Protein AF-I0H9P4-F1 (afdb_monomer_lite)

Structure (mmCIF, N/CA/C/O backbone):
data_AF-I0H9P4-F1
#
_entry.id   AF-I0H9P4-F1
#
loop_
_atom_site.group_PDB
_atom_site.id
_atom_site.type_symbol
_atom_site.label_atom_id
_atom_site.label_alt_id
_atom_site.label_comp_id
_atom_site.label_asym_id
_atom_site.label_entity_id
_atom_site.label_seq_id
_atom_site.pdbx_PDB_ins_code
_atom_site.Cartn_x
_atom_site.Cartn_y
_atom_site.Cartn_z
_atom_site.occupancy
_atom_site.B_iso_or_equiv
_atom_site.auth_seq_id
_atom_site.auth_comp_id
_atom_site.auth_asym_id
_atom_site.auth_atom_id
_atom_site.pdbx_PDB_model_num
ATOM 1 N N . MET A 1 1 ? -19.371 20.300 53.368 1.00 38.25 1 MET A N 1
ATOM 2 C CA . MET A 1 1 ? -19.336 19.782 51.985 1.00 38.25 1 MET A CA 1
ATOM 3 C C . MET A 1 1 ? -17.986 19.114 51.795 1.00 38.25 1 MET A C 1
ATOM 5 O O . MET A 1 1 ? -17.018 19.775 51.457 1.00 38.25 1 MET A O 1
ATOM 9 N N . THR A 1 2 ? -17.892 17.842 52.164 1.00 39.75 2 THR A N 1
ATOM 10 C CA . THR A 1 2 ? -16.720 16.999 51.911 1.00 39.75 2 THR A CA 1
ATOM 11 C C . THR A 1 2 ? -16.893 16.398 50.524 1.00 39.75 2 THR A C 1
ATOM 13 O O . THR A 1 2 ? -17.897 15.739 50.265 1.00 39.75 2 THR A O 1
ATOM 16 N N . THR A 1 3 ? -15.965 16.688 49.620 1.00 41.66 3 THR A N 1
ATOM 17 C CA . THR A 1 3 ? -15.844 16.029 48.317 1.00 41.66 3 THR A CA 1
ATOM 18 C C . THR A 1 3 ? -15.748 14.520 48.565 1.00 41.66 3 THR A C 1
ATOM 20 O O . THR A 1 3 ? -14.856 14.122 49.316 1.00 41.66 3 THR A O 1
ATOM 23 N N . PRO A 1 4 ? -16.649 13.682 48.021 1.00 51.69 4 PRO A N 1
ATOM 24 C CA . PRO A 1 4 ? -16.514 12.238 48.145 1.00 51.69 4 PRO A CA 1
ATOM 25 C C . PRO A 1 4 ? -15.190 11.837 47.493 1.00 51.69 4 PRO A C 1
ATOM 27 O O . PRO A 1 4 ? -14.962 12.126 46.318 1.00 51.69 4 PRO A O 1
ATOM 30 N N . THR A 1 5 ? -14.293 11.243 48.273 1.00 52.41 5 THR A N 1
ATOM 31 C CA . THR A 1 5 ? -13.164 10.471 47.754 1.00 52.41 5 THR A CA 1
ATOM 32 C C . THR A 1 5 ? -13.743 9.414 46.819 1.00 52.41 5 THR A C 1
ATOM 34 O O . THR A 1 5 ? -14.699 8.743 47.201 1.00 52.41 5 THR A O 1
ATOM 37 N N . GLY A 1 6 ? -13.241 9.339 45.586 1.00 57.38 6 GLY A N 1
ATOM 38 C CA . GLY A 1 6 ? -13.760 8.503 44.497 1.00 57.38 6 GLY A CA 1
ATOM 39 C C . GLY A 1 6 ? -13.594 6.994 44.701 1.00 57.38 6 GLY A C 1
ATOM 40 O O . GLY A 1 6 ? -13.254 6.302 43.760 1.00 57.38 6 GLY A O 1
ATOM 41 N N . ASP A 1 7 ? -13.846 6.493 45.909 1.00 77.62 7 ASP A N 1
ATOM 42 C CA . ASP A 1 7 ? -13.670 5.097 46.316 1.00 77.62 7 ASP A CA 1
ATOM 43 C C . ASP A 1 7 ? -15.029 4.439 46.618 1.00 77.62 7 ASP A C 1
ATOM 45 O O . ASP A 1 7 ? -15.176 3.689 47.587 1.00 77.62 7 ASP A O 1
ATOM 49 N N . GLY A 1 8 ? -16.059 4.760 45.831 1.00 91.56 8 GLY A N 1
ATOM 50 C CA . GLY A 1 8 ? -17.366 4.110 45.945 1.00 91.56 8 GLY A CA 1
ATOM 51 C C . GLY A 1 8 ? -17.287 2.625 45.552 1.00 91.56 8 GLY A C 1
ATOM 52 O O . GLY A 1 8 ? -16.451 2.262 44.718 1.00 91.56 8 GLY A O 1
ATOM 53 N N . PRO A 1 9 ? -18.144 1.746 46.106 1.00 95.12 9 PRO A N 1
ATOM 54 C CA . PRO A 1 9 ? -18.206 0.337 45.715 1.00 95.12 9 PRO A CA 1
ATOM 55 C C . PRO A 1 9 ? -18.263 0.092 44.200 1.00 95.12 9 PRO A C 1
ATOM 57 O O . PRO A 1 9 ? -17.683 -0.882 43.720 1.00 95.12 9 PRO A O 1
ATOM 60 N N . VAL A 1 10 ? -18.943 0.961 43.440 1.00 95.88 10 VAL A N 1
ATOM 61 C CA . VAL A 1 10 ? -19.025 0.832 41.973 1.00 95.88 10 VAL A CA 1
ATOM 62 C C . VAL A 1 10 ? -17.675 1.073 41.301 1.00 95.88 10 VAL A C 1
ATOM 64 O O . VAL A 1 10 ? -17.321 0.315 40.404 1.00 95.88 10 VAL A O 1
ATOM 67 N N . GLU A 1 11 ? -16.900 2.061 41.750 1.00 95.06 11 GLU A N 1
ATOM 68 C CA . GLU A 1 11 ? -15.587 2.358 41.163 1.00 95.06 11 GLU A CA 1
ATOM 69 C C . GLU A 1 11 ? -14.619 1.190 41.394 1.00 95.06 11 GLU A C 1
ATOM 71 O O . GLU A 1 11 ? -13.999 0.700 40.456 1.00 95.06 11 GLU A O 1
ATOM 76 N N . GLN A 1 12 ? -14.599 0.635 42.614 1.00 95.44 12 GLN A N 1
ATOM 77 C CA . GLN A 1 12 ? -13.793 -0.553 42.937 1.00 95.44 12 GLN A CA 1
ATOM 78 C C . GLN A 1 12 ? -14.189 -1.771 42.087 1.00 95.44 12 GLN A C 1
ATOM 80 O O . GLN A 1 12 ? -13.332 -2.550 41.663 1.00 95.44 12 GLN A O 1
ATOM 85 N N . TYR A 1 13 ? -15.487 -1.938 41.816 1.00 96.25 13 TYR A N 1
ATOM 86 C CA . TYR A 1 13 ? -15.985 -2.993 40.933 1.00 96.25 13 TYR A CA 1
ATOM 87 C C . TYR A 1 13 ? -15.518 -2.789 39.484 1.00 96.25 13 TYR A C 1
ATOM 89 O O . TYR A 1 13 ? -15.114 -3.751 38.822 1.00 96.25 13 TYR A O 1
ATOM 97 N N . LEU A 1 14 ? -15.568 -1.550 38.983 1.00 96.56 14 LEU A N 1
ATOM 98 C CA . LEU A 1 14 ? -15.118 -1.197 37.636 1.00 96.56 14 LEU A CA 1
ATOM 99 C C . LEU A 1 14 ? -13.603 -1.345 37.484 1.00 96.56 14 LEU A C 1
ATOM 101 O O . LEU A 1 14 ? -13.167 -1.857 36.453 1.00 96.56 14 LEU A O 1
ATOM 105 N N . ASP A 1 15 ? -12.822 -1.000 38.505 1.00 96.00 15 ASP A N 1
ATOM 106 C CA . ASP A 1 15 ? -11.374 -1.216 38.537 1.00 96.00 15 ASP A CA 1
ATOM 107 C C . ASP A 1 15 ? -11.028 -2.712 38.500 1.00 96.00 15 ASP A C 1
ATOM 109 O O . ASP A 1 15 ? -10.245 -3.151 37.652 1.00 96.00 15 ASP A O 1
ATOM 113 N N . GLU A 1 16 ? -11.679 -3.541 39.328 1.00 96.00 16 GLU A N 1
ATOM 114 C CA . GLU A 1 16 ? -11.482 -5.000 39.285 1.00 96.00 16 GLU A CA 1
ATOM 115 C C . GLU A 1 16 ? -11.879 -5.574 37.911 1.00 96.00 16 GLU A C 1
ATOM 117 O O . GLU A 1 16 ? -11.211 -6.462 37.362 1.00 96.00 16 GLU A O 1
ATOM 122 N N . MET A 1 17 ? -12.967 -5.069 37.324 1.00 95.62 17 MET A N 1
ATOM 123 C CA . MET A 1 17 ? -13.417 -5.469 35.994 1.00 95.62 17 MET A CA 1
ATOM 124 C C . MET A 1 17 ? -12.444 -5.015 34.899 1.00 95.62 17 MET A C 1
ATOM 126 O O . MET A 1 17 ? -12.168 -5.797 33.985 1.00 95.62 17 MET A O 1
ATOM 130 N N . PHE A 1 18 ? -11.886 -3.807 34.994 1.00 94.94 18 PHE A N 1
ATOM 131 C CA . PHE A 1 18 ? -10.867 -3.290 34.083 1.00 94.94 18 PHE A CA 1
ATOM 132 C C . PHE A 1 18 ? -9.616 -4.169 34.108 1.00 94.94 18 PHE A C 1
ATOM 134 O O . PHE A 1 18 ? -9.172 -4.626 33.048 1.00 94.94 18 PHE A O 1
ATOM 141 N N . ASP A 1 19 ? -9.111 -4.488 35.299 1.00 94.25 19 ASP A N 1
ATOM 142 C CA . ASP A 1 19 ? -7.939 -5.344 35.479 1.00 94.25 19 ASP A CA 1
ATOM 143 C C . ASP A 1 19 ? -8.162 -6.747 34.904 1.00 94.25 19 ASP A C 1
ATOM 145 O O . ASP A 1 19 ? -7.292 -7.298 34.222 1.00 94.25 19 ASP A O 1
ATOM 149 N N . ARG A 1 20 ? -9.354 -7.329 35.096 1.00 92.31 20 ARG A N 1
ATOM 150 C CA . ARG A 1 20 ? -9.682 -8.646 34.519 1.00 92.31 20 ARG A CA 1
ATOM 151 C C . ARG A 1 20 ? -9.938 -8.619 33.016 1.00 92.31 20 ARG A C 1
ATOM 153 O O . ARG A 1 20 ? -9.705 -9.625 32.344 1.00 92.31 20 ARG A O 1
ATOM 160 N N . LEU A 1 21 ? -10.415 -7.501 32.478 1.00 91.56 21 LEU A N 1
ATOM 161 C CA . LEU A 1 21 ? -10.587 -7.305 31.038 1.00 91.56 21 LEU A CA 1
ATOM 162 C C . LEU A 1 21 ? -9.294 -6.855 30.348 1.00 91.56 21 LEU A C 1
ATOM 164 O O . LEU A 1 21 ? -9.259 -6.796 29.108 1.00 91.56 21 LEU A O 1
ATOM 168 N N . ALA A 1 22 ? -8.227 -6.574 31.100 1.00 87.44 22 ALA A N 1
ATOM 169 C CA . ALA A 1 22 ? -6.937 -6.198 30.550 1.00 87.44 22 ALA A CA 1
ATOM 170 C C . ALA A 1 22 ? -6.456 -7.249 29.532 1.00 87.44 22 ALA A C 1
ATOM 172 O O . ALA A 1 22 ? -6.408 -8.451 29.781 1.00 87.44 22 ALA A O 1
ATOM 173 N N . GLY A 1 23 ? -6.124 -6.788 28.324 1.00 79.62 23 GLY A N 1
ATOM 174 C CA . GLY A 1 23 ? -5.678 -7.655 27.227 1.00 79.62 23 GLY A CA 1
ATOM 175 C C . GLY A 1 23 ? -6.780 -8.196 26.306 1.00 79.62 23 GLY A C 1
ATOM 176 O O . GLY A 1 23 ? -6.451 -8.730 25.248 1.00 79.62 23 GLY A O 1
ATOM 177 N N . THR A 1 24 ? -8.066 -7.983 26.605 1.00 82.12 24 THR A N 1
ATOM 178 C CA . THR A 1 24 ? -9.178 -8.374 25.703 1.00 82.12 24 THR A CA 1
ATOM 179 C C . THR A 1 24 ? -9.432 -7.365 24.562 1.00 82.12 24 THR A C 1
ATOM 181 O O . THR A 1 24 ? -10.196 -7.618 23.624 1.00 82.12 24 THR A O 1
ATOM 184 N N . GLY A 1 25 ? -8.743 -6.218 24.577 1.00 84.50 25 GLY A N 1
ATOM 185 C CA . GLY A 1 25 ? -8.724 -5.250 23.477 1.00 84.50 25 GLY A CA 1
ATOM 186 C C . GLY A 1 25 ? -10.018 -4.425 23.346 1.00 84.50 25 GLY A C 1
ATOM 187 O O .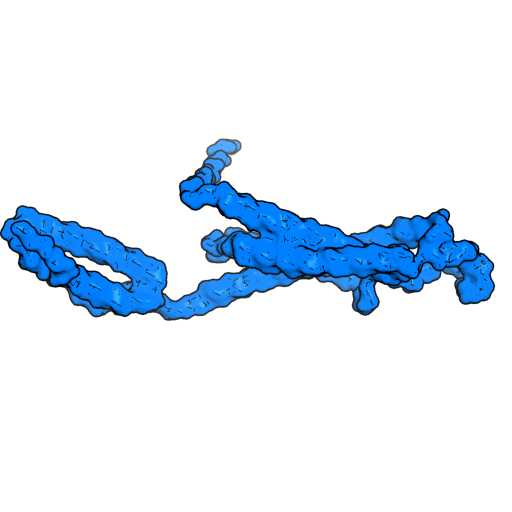 GLY A 1 25 ? -10.588 -4.010 24.354 1.00 84.50 25 GLY A O 1
ATOM 188 N N . PRO A 1 26 ? -10.491 -4.121 22.116 1.00 81.50 26 PRO A N 1
ATOM 189 C CA . PRO A 1 26 ? -11.710 -3.331 21.909 1.00 81.50 26 PRO A CA 1
ATOM 190 C C . PRO A 1 26 ? -12.979 -3.961 22.495 1.00 81.50 26 PRO A C 1
ATOM 192 O O . PRO A 1 26 ? -13.918 -3.233 22.796 1.00 81.50 26 PRO A O 1
ATOM 195 N N . ALA A 1 27 ? -13.019 -5.292 22.631 1.00 84.94 27 ALA A N 1
ATOM 196 C CA . ALA A 1 27 ? -14.149 -5.994 23.231 1.00 84.94 27 ALA A CA 1
ATOM 197 C C . ALA A 1 27 ? -14.270 -5.670 24.727 1.00 84.94 27 ALA A C 1
ATOM 199 O O . ALA A 1 27 ? -15.334 -5.230 25.146 1.00 84.94 27 ALA A O 1
ATOM 200 N N . GLY A 1 28 ? -13.173 -5.765 25.488 1.00 90.62 28 GLY A N 1
ATOM 201 C CA . GLY A 1 28 ? -13.158 -5.381 26.902 1.00 90.62 28 GLY A CA 1
ATOM 202 C C . GLY A 1 28 ? -13.501 -3.920 27.131 1.00 90.62 28 GLY A C 1
ATOM 203 O O . GLY A 1 28 ? -14.311 -3.623 27.995 1.00 90.62 28 GLY A O 1
ATOM 204 N N . ARG A 1 29 ? -12.974 -3.002 26.307 1.00 89.94 29 ARG A N 1
ATOM 205 C CA . ARG A 1 29 ? -13.318 -1.572 26.432 1.00 89.94 29 ARG A CA 1
ATOM 206 C C . ARG A 1 29 ? -14.803 -1.294 26.214 1.00 89.94 29 ARG A C 1
ATOM 208 O O . ARG A 1 29 ? -15.369 -0.476 26.924 1.00 89.94 29 ARG A O 1
ATOM 215 N N . ARG A 1 30 ? -15.425 -1.953 25.228 1.00 91.19 30 ARG A N 1
ATOM 216 C CA . ARG A 1 30 ? -16.874 -1.828 25.005 1.00 91.19 30 ARG A CA 1
ATOM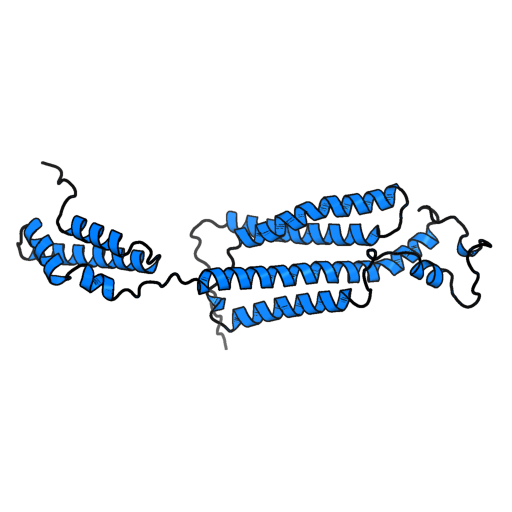 217 C C . ARG A 1 30 ? -17.659 -2.395 26.176 1.00 91.19 30 ARG A C 1
ATOM 219 O O . ARG A 1 30 ? -18.583 -1.741 26.631 1.00 91.19 30 ARG A O 1
ATOM 226 N N . MET A 1 31 ? -17.256 -3.563 26.671 1.00 93.38 31 MET A N 1
ATOM 227 C CA . MET A 1 31 ? -17.931 -4.186 27.799 1.00 93.38 31 MET A CA 1
ATOM 228 C C . MET A 1 31 ? -17.821 -3.348 29.075 1.00 93.38 31 MET A C 1
ATOM 230 O O . MET A 1 31 ? -18.802 -3.230 29.791 1.00 93.38 31 MET A O 1
ATOM 234 N N . LEU A 1 32 ? -16.658 -2.751 29.347 1.00 95.75 32 LEU A N 1
ATOM 235 C CA . LEU A 1 32 ? -16.471 -1.894 30.515 1.00 95.75 32 LEU A CA 1
ATOM 236 C C . LEU A 1 32 ? -17.374 -0.657 30.451 1.00 95.75 32 LEU A C 1
ATOM 238 O O . LEU A 1 32 ? -18.071 -0.378 31.415 1.00 95.75 32 LEU A O 1
ATOM 242 N N . ALA A 1 33 ? -17.427 0.021 29.298 1.00 95.94 33 ALA A N 1
ATOM 243 C CA . ALA A 1 33 ? -18.303 1.180 29.107 1.00 95.94 33 ALA A CA 1
ATOM 244 C C . ALA A 1 33 ? -19.797 0.814 29.218 1.00 95.94 33 ALA A C 1
ATOM 246 O O . ALA A 1 33 ? -20.602 1.577 29.747 1.00 95.94 33 ALA A O 1
ATOM 247 N N . GLU A 1 34 ? -20.181 -0.364 28.723 1.00 96.25 34 GLU A N 1
ATOM 248 C CA . GLU A 1 34 ? -21.546 -0.879 28.842 1.00 96.25 34 GLU A CA 1
ATOM 249 C C . GLU A 1 34 ? -21.884 -1.249 30.296 1.00 96.25 34 GLU A C 1
ATOM 251 O O . GLU A 1 34 ? -22.954 -0.893 30.789 1.00 96.25 34 GLU A O 1
ATOM 256 N N . ALA A 1 35 ? -20.958 -1.893 31.011 1.00 96.69 35 ALA A N 1
ATOM 257 C CA . ALA A 1 35 ? -21.114 -2.233 32.422 1.00 96.69 35 ALA A CA 1
ATOM 258 C C . ALA A 1 35 ? -21.222 -0.985 33.305 1.00 96.69 35 ALA A C 1
ATOM 260 O O . ALA A 1 35 ? -22.135 -0.912 34.122 1.00 96.69 35 ALA A O 1
ATOM 261 N N . GLU A 1 36 ? -20.363 0.013 33.093 1.00 97.50 36 GLU A N 1
ATOM 262 C CA . GLU A 1 36 ? -20.432 1.319 33.756 1.00 97.50 36 GLU A CA 1
ATOM 263 C C . GLU A 1 36 ? -21.804 1.969 33.539 1.00 97.50 36 GLU A C 1
ATOM 265 O O . GLU A 1 36 ? -22.494 2.302 34.502 1.00 97.50 36 GLU A O 1
ATOM 270 N N . SER A 1 37 ? -22.260 2.061 32.285 1.00 97.62 37 SER A N 1
ATOM 271 C CA . SER A 1 37 ? -23.566 2.649 31.970 1.00 97.62 37 SER A CA 1
ATOM 272 C C . SER A 1 37 ? -24.725 1.921 32.660 1.00 97.62 37 SER A C 1
ATOM 274 O O . SER A 1 37 ? -25.664 2.573 33.119 1.00 97.62 37 SER A O 1
ATOM 276 N N . HIS A 1 38 ? -24.695 0.587 32.722 1.00 97.00 38 HIS A N 1
ATOM 277 C CA . HIS A 1 38 ? -25.748 -0.194 33.372 1.00 97.00 38 HIS A CA 1
ATOM 278 C C . HIS A 1 38 ? -25.691 -0.123 34.900 1.00 97.00 38 HIS A C 1
ATOM 280 O O . HIS A 1 38 ? -26.746 -0.081 35.536 1.00 97.00 38 HIS A O 1
ATOM 286 N N . LEU A 1 39 ? -24.492 -0.090 35.484 1.00 97.44 39 LEU A N 1
ATOM 287 C CA . LEU A 1 39 ? -24.305 0.079 36.922 1.00 97.44 39 LEU A CA 1
ATOM 288 C C . LEU A 1 39 ? -24.814 1.447 37.369 1.00 97.44 39 LEU A C 1
ATOM 290 O O . LEU A 1 39 ? -25.630 1.504 38.285 1.00 97.44 39 LEU A O 1
ATOM 294 N N . LEU A 1 40 ? -24.430 2.526 36.682 1.00 97.06 40 LEU A N 1
ATOM 295 C CA . LEU A 1 40 ? -24.893 3.879 37.003 1.00 97.06 40 LEU A CA 1
ATOM 296 C C . LEU A 1 40 ? -26.420 4.002 36.898 1.00 97.06 40 LEU A C 1
ATOM 298 O O . LEU A 1 40 ? -27.059 4.500 37.823 1.00 97.06 40 LEU A O 1
ATOM 302 N N . ALA A 1 41 ? -27.025 3.450 35.840 1.00 97.75 41 ALA A N 1
ATOM 303 C CA . ALA A 1 41 ? -28.482 3.421 35.705 1.00 97.75 41 ALA A CA 1
ATOM 304 C C . ALA A 1 41 ? -29.167 2.641 36.848 1.00 97.75 41 ALA A C 1
ATOM 306 O O . ALA A 1 41 ? -30.191 3.072 37.374 1.00 97.75 41 ALA A O 1
ATOM 307 N N . ALA A 1 42 ? -28.595 1.508 37.272 1.00 97.69 42 ALA A N 1
ATOM 308 C CA . ALA A 1 42 ? -29.128 0.725 38.386 1.00 97.69 42 ALA A CA 1
ATOM 309 C C . ALA A 1 42 ? -28.965 1.430 39.747 1.00 97.69 42 ALA A C 1
ATOM 311 O O . ALA A 1 42 ? -29.826 1.283 40.619 1.00 97.69 42 ALA A O 1
ATOM 312 N N . VAL A 1 43 ? -27.889 2.200 39.938 1.00 97.81 43 VAL A N 1
ATOM 313 C CA . VAL A 1 43 ? -27.691 3.045 41.127 1.00 97.81 43 VAL A CA 1
ATOM 314 C C . VAL A 1 43 ? -28.759 4.131 41.194 1.00 97.81 43 VAL A C 1
ATOM 316 O O . VAL A 1 43 ? -29.379 4.305 42.246 1.00 97.81 43 VAL A O 1
ATOM 319 N N . ASP A 1 44 ? -29.020 4.816 40.081 1.00 97.62 44 ASP A N 1
ATOM 320 C CA . ASP A 1 44 ? -30.047 5.857 40.010 1.00 97.62 44 ASP A CA 1
ATOM 321 C C . ASP A 1 44 ? -31.450 5.294 40.297 1.00 97.62 44 ASP A C 1
ATOM 323 O O . ASP A 1 44 ? -32.189 5.865 41.107 1.00 97.62 44 ASP A O 1
ATOM 327 N N . ASP A 1 45 ? -31.785 4.120 39.746 1.00 97.94 45 ASP A N 1
ATOM 328 C CA . ASP A 1 45 ? -33.033 3.400 40.044 1.00 97.94 45 ASP A CA 1
ATOM 329 C C . ASP A 1 45 ? -33.189 3.087 41.544 1.00 97.94 45 ASP A C 1
ATOM 331 O O . ASP A 1 45 ? -34.281 3.198 42.110 1.00 97.94 45 ASP A O 1
ATOM 335 N N . ASN A 1 46 ? -32.105 2.675 42.207 1.00 97.62 46 ASN A N 1
ATOM 336 C CA . ASN A 1 46 ? -32.107 2.339 43.630 1.00 97.62 46 ASN A CA 1
ATOM 337 C C . ASN A 1 46 ? -32.216 3.586 44.520 1.00 97.62 46 ASN A C 1
ATOM 339 O O . ASN A 1 46 ? -32.957 3.572 45.508 1.00 97.62 46 ASN A O 1
ATOM 343 N N . ARG A 1 47 ? -31.560 4.689 44.144 1.00 97.62 47 ARG A N 1
ATOM 344 C CA . ARG A 1 47 ? -31.709 5.987 44.824 1.00 97.62 47 ARG A CA 1
ATOM 345 C C . ARG A 1 47 ? -33.131 6.526 44.701 1.00 97.62 47 ARG A C 1
ATOM 347 O O . ARG A 1 47 ? -33.690 6.999 45.688 1.00 97.62 47 ARG A O 1
ATOM 354 N N . ALA A 1 48 ? -33.762 6.381 43.534 1.00 97.56 48 ALA A N 1
ATOM 355 C CA . ALA A 1 48 ? -35.162 6.761 43.329 1.00 97.56 48 ALA A CA 1
ATOM 356 C C . ALA A 1 48 ? -36.142 5.971 44.224 1.00 97.56 48 ALA A C 1
ATOM 358 O O . ALA A 1 48 ? -37.242 6.444 44.506 1.00 97.56 48 ALA A O 1
ATOM 359 N N . ARG A 1 49 ? -35.737 4.793 44.718 1.00 97.31 49 ARG A N 1
ATOM 360 C CA . ARG A 1 49 ? -36.491 3.984 45.695 1.00 97.31 49 ARG A CA 1
ATOM 361 C C . ARG A 1 49 ? -36.206 4.354 47.155 1.00 97.31 49 ARG A C 1
ATOM 363 O O . ARG A 1 49 ? -36.740 3.706 48.051 1.00 97.31 49 ARG A O 1
ATOM 370 N N . GLY A 1 50 ? -35.393 5.379 47.399 1.00 98.12 50 GLY A N 1
ATOM 371 C CA . GLY A 1 50 ? -35.083 5.886 48.735 1.00 98.12 50 GLY A CA 1
ATOM 372 C C . GLY A 1 50 ? -33.918 5.186 49.437 1.00 98.12 50 GLY A C 1
ATOM 373 O O . GLY A 1 50 ? -33.752 5.382 50.639 1.00 98.12 50 GLY A O 1
ATOM 374 N N . LEU A 1 51 ? -33.117 4.383 48.727 1.00 98.00 51 LEU A N 1
ATOM 375 C CA . LEU A 1 51 ? -31.862 3.866 49.277 1.00 98.00 51 LEU A CA 1
ATOM 376 C C . LEU A 1 51 ? -30.826 4.992 49.381 1.00 98.00 51 LEU A C 1
ATOM 378 O O . LEU A 1 51 ? -30.764 5.874 48.521 1.00 98.00 51 LEU A O 1
ATOM 382 N N . ASP A 1 52 ? -29.996 4.947 50.425 1.00 96.50 52 ASP A N 1
ATOM 383 C CA . ASP A 1 52 ? -28.832 5.827 50.513 1.00 96.50 52 ASP A CA 1
ATOM 384 C C . ASP A 1 52 ? -27.812 5.515 49.401 1.00 96.50 52 ASP A C 1
ATOM 386 O O . ASP A 1 52 ? -27.892 4.490 48.720 1.00 96.50 52 ASP A O 1
ATOM 390 N N . ALA A 1 53 ? -26.861 6.427 49.183 1.00 94.00 53 ALA A N 1
ATOM 391 C CA . ALA A 1 53 ? -25.923 6.336 48.068 1.00 94.00 53 ALA A CA 1
ATOM 392 C C . ALA A 1 53 ? -25.100 5.037 48.070 1.00 94.00 53 ALA A C 1
ATOM 394 O O . ALA A 1 53 ? -24.964 4.415 47.020 1.00 94.00 53 ALA A O 1
ATOM 395 N N . GLU A 1 54 ? -24.598 4.613 49.229 1.00 95.75 54 GLU A N 1
ATOM 396 C CA . GLU A 1 54 ? -23.726 3.443 49.341 1.00 95.75 54 GLU A CA 1
ATOM 397 C C . GLU A 1 54 ? -24.534 2.137 49.258 1.00 95.75 54 GLU A C 1
ATOM 399 O O . GLU A 1 54 ? -24.130 1.179 48.597 1.00 95.75 54 GLU A O 1
ATOM 404 N N . ALA A 1 55 ? -25.718 2.094 49.874 1.00 96.75 55 ALA A N 1
ATOM 405 C CA . ALA A 1 55 ? -26.653 0.980 49.766 1.00 96.75 55 ALA A CA 1
ATOM 406 C C . ALA A 1 55 ? -27.169 0.801 48.330 1.00 96.75 55 ALA A C 1
ATOM 408 O O . ALA A 1 55 ? -27.299 -0.334 47.870 1.00 96.75 55 ALA A O 1
ATOM 409 N N . ALA A 1 56 ? -27.419 1.896 47.605 1.00 97.56 56 ALA A N 1
ATOM 410 C CA . ALA A 1 56 ? -27.823 1.858 46.201 1.00 97.56 56 ALA A CA 1
ATOM 411 C C . ALA A 1 56 ? -26.731 1.269 45.294 1.00 97.56 56 ALA A C 1
ATOM 413 O O . ALA A 1 56 ? -27.044 0.473 44.406 1.00 97.56 56 ALA A O 1
ATOM 414 N N . GLU A 1 57 ? -25.466 1.614 45.548 1.00 97.69 57 GLU A N 1
ATOM 415 C CA . GLU A 1 57 ? -24.295 1.061 44.856 1.00 97.69 57 GLU A CA 1
ATOM 416 C C . GLU A 1 57 ? -24.121 -0.435 45.116 1.00 97.69 57 GLU A C 1
ATOM 418 O O . GLU A 1 57 ? -24.038 -1.216 44.165 1.00 97.69 57 GLU A O 1
ATOM 423 N N . ARG A 1 58 ? -24.173 -0.871 46.380 1.00 97.44 58 ARG A N 1
ATOM 424 C CA . ARG A 1 58 ? -24.097 -2.306 46.710 1.00 97.44 58 ARG A CA 1
ATOM 425 C C . ARG A 1 58 ? -25.261 -3.098 46.106 1.00 97.44 58 ARG A C 1
ATOM 427 O O . ARG A 1 58 ? -25.038 -4.149 45.516 1.00 97.44 58 ARG A O 1
ATOM 434 N N . ALA A 1 59 ? -26.485 -2.569 46.171 1.00 97.81 59 ALA A N 1
ATOM 435 C CA . ALA A 1 59 ? -27.656 -3.212 45.575 1.00 97.81 59 ALA A CA 1
ATOM 436 C C . ALA A 1 59 ? -27.574 -3.296 44.038 1.00 97.81 59 ALA A C 1
ATOM 438 O O . ALA A 1 59 ? -28.075 -4.254 43.442 1.00 97.81 59 ALA A O 1
ATOM 439 N N . ALA A 1 60 ? -26.950 -2.311 43.380 1.00 97.69 60 ALA A N 1
ATOM 440 C CA . ALA A 1 60 ? -26.691 -2.354 41.943 1.00 97.69 60 ALA A CA 1
ATOM 441 C C . ALA A 1 60 ? -25.674 -3.451 41.592 1.00 97.69 60 ALA A C 1
ATOM 443 O O . ALA A 1 60 ? -25.935 -4.246 40.687 1.00 97.69 60 ALA A O 1
ATOM 444 N N . ILE A 1 61 ? -24.571 -3.543 42.343 1.00 97.75 61 ILE A N 1
ATOM 445 C CA . ILE A 1 61 ? -23.542 -4.581 42.173 1.00 97.75 61 ILE A CA 1
ATOM 446 C C . ILE A 1 61 ? -24.128 -5.981 42.395 1.00 97.75 61 ILE A C 1
ATOM 448 O O . ILE A 1 61 ? -23.927 -6.862 41.559 1.00 97.75 61 ILE A O 1
ATOM 452 N N . ASP A 1 62 ? -24.914 -6.181 43.457 1.00 97.75 62 ASP A N 1
ATOM 453 C CA . ASP A 1 62 ? -25.560 -7.468 43.752 1.00 97.75 62 ASP A CA 1
ATOM 454 C C . ASP A 1 62 ? -26.491 -7.919 42.617 1.00 97.75 62 ASP A C 1
ATOM 456 O O . ASP A 1 62 ? -26.525 -9.100 42.258 1.00 97.75 62 ASP A O 1
ATOM 460 N N . ARG A 1 63 ? -27.222 -6.977 42.004 1.00 96.62 63 ARG A N 1
ATOM 461 C CA . ARG A 1 63 ? -28.080 -7.249 40.842 1.00 96.62 63 ARG A CA 1
ATOM 462 C C . ARG A 1 63 ? -27.272 -7.548 39.578 1.00 96.62 63 ARG A C 1
ATOM 464 O O . ARG A 1 63 ? -27.714 -8.357 38.762 1.00 96.62 63 ARG A O 1
ATOM 471 N N . PHE A 1 64 ? -26.139 -6.876 39.391 1.00 96.38 64 PHE A N 1
ATOM 472 C CA . PHE A 1 64 ? -25.276 -7.036 38.219 1.00 96.38 64 PHE A CA 1
ATOM 473 C C . PHE A 1 64 ? -24.483 -8.355 38.262 1.00 96.38 64 PHE A C 1
ATOM 475 O O . PHE A 1 64 ? -24.258 -8.988 37.229 1.00 96.38 64 PHE A O 1
ATOM 482 N N . GLY A 1 65 ? -24.132 -8.814 39.465 1.00 96.81 65 GLY A N 1
ATOM 483 C CA . GLY A 1 65 ? -23.418 -10.061 39.717 1.00 96.81 65 GLY A CA 1
ATOM 484 C C . GLY A 1 65 ? -21.909 -9.871 39.886 1.00 96.81 65 GLY A C 1
ATOM 485 O O . GLY A 1 65 ? -21.365 -8.776 39.780 1.00 96.81 65 GLY A O 1
ATOM 486 N N . THR A 1 66 ? -21.193 -10.963 40.166 1.00 96.25 66 THR A N 1
ATOM 487 C CA . THR A 1 66 ? -19.744 -10.901 40.418 1.00 96.25 66 THR A CA 1
ATOM 488 C C . THR A 1 66 ? -18.957 -10.600 39.141 1.00 96.25 66 THR A C 1
ATOM 490 O O . THR A 1 66 ? -19.277 -11.124 38.069 1.00 96.25 66 THR A O 1
ATOM 493 N N . VAL A 1 67 ? -17.858 -9.844 39.263 1.00 95.75 67 VAL A N 1
ATOM 494 C CA . VAL A 1 67 ? -16.950 -9.531 38.140 1.00 95.75 67 VAL A CA 1
ATOM 495 C C . VAL A 1 67 ? -16.537 -10.807 37.396 1.00 95.75 67 VAL A C 1
ATOM 497 O O . VAL A 1 67 ? -16.519 -10.856 36.169 1.00 95.75 67 VAL A O 1
ATOM 500 N N . GLY A 1 68 ? -16.246 -11.888 38.129 1.00 91.75 68 GLY A N 1
ATOM 501 C CA . GLY A 1 68 ? -15.843 -13.168 37.546 1.00 91.75 68 GLY A CA 1
ATOM 502 C C . GLY A 1 68 ? -16.932 -13.864 36.721 1.00 91.75 68 GLY A C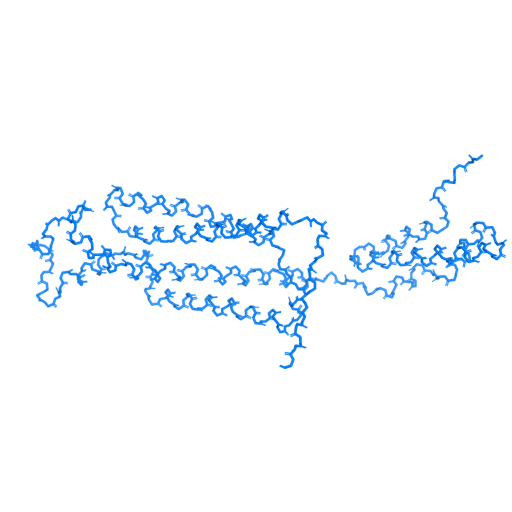 1
ATOM 503 O O . GLY A 1 68 ? -16.597 -14.567 35.767 1.00 91.75 68 GLY A O 1
ATOM 504 N N . ALA A 1 69 ? -18.214 -13.687 37.057 1.00 92.50 69 ALA A N 1
ATOM 505 C CA . ALA A 1 69 ? -19.325 -14.229 36.274 1.00 92.50 69 ALA A CA 1
ATOM 506 C C . ALA A 1 69 ? -19.541 -13.422 34.989 1.00 92.50 69 ALA A C 1
ATOM 508 O O . ALA A 1 69 ? -19.680 -14.010 33.917 1.00 92.50 69 ALA A O 1
ATOM 509 N N . VAL A 1 70 ? -19.485 -12.091 35.094 1.00 91.56 70 VAL A N 1
ATOM 510 C CA . VAL A 1 70 ? -19.655 -11.162 33.971 1.00 91.56 70 VAL A CA 1
ATOM 511 C C . VAL A 1 70 ? -18.522 -11.333 32.953 1.00 91.56 70 VAL A C 1
ATOM 513 O O . VAL A 1 70 ? -18.772 -11.618 31.781 1.00 91.56 70 VAL A O 1
ATOM 516 N N . VAL A 1 71 ? -17.262 -11.278 33.398 1.00 91.44 71 VAL A N 1
ATOM 517 C CA . VAL A 1 71 ? -16.084 -11.377 32.515 1.00 91.44 71 VAL A CA 1
ATOM 518 C C . VAL A 1 71 ? -15.991 -12.735 31.806 1.00 91.44 71 VAL A C 1
ATOM 520 O O . VAL A 1 71 ? -15.489 -12.802 30.687 1.00 91.44 71 VAL A O 1
ATOM 523 N N . ARG A 1 72 ? -16.521 -13.819 32.390 1.00 86.12 72 ARG A N 1
ATOM 524 C CA . ARG A 1 72 ? -16.492 -15.165 31.781 1.00 86.12 72 ARG A CA 1
ATOM 525 C C . ARG A 1 72 ? -17.289 -15.257 30.476 1.00 86.12 72 ARG A C 1
ATOM 527 O O . ARG A 1 72 ? -17.023 -16.143 29.667 1.00 86.12 72 ARG A O 1
ATOM 534 N N . VAL A 1 73 ? -18.252 -14.358 30.277 1.00 82.94 73 VAL A N 1
ATOM 535 C CA . VAL A 1 73 ? -19.063 -14.286 29.053 1.00 82.94 73 VAL A CA 1
ATOM 536 C C . VAL A 1 73 ? -18.315 -13.565 27.932 1.00 82.94 73 VAL A C 1
ATOM 538 O O . VAL A 1 73 ? -18.634 -13.757 26.759 1.00 82.94 73 VAL A O 1
ATOM 541 N N . VAL A 1 74 ? -17.282 -12.781 28.257 1.00 78.69 74 VAL A N 1
ATOM 542 C CA . VAL A 1 74 ? -16.404 -12.216 27.236 1.00 78.69 74 VAL A CA 1
ATOM 543 C C . VAL A 1 74 ? -15.524 -13.341 26.728 1.00 78.69 74 VAL A C 1
ATOM 545 O O . VAL A 1 74 ? -14.703 -13.851 27.495 1.00 78.69 74 VAL A O 1
ATOM 548 N N . PRO A 1 75 ? -15.644 -13.742 25.449 1.00 67.50 75 PRO A N 1
ATOM 549 C CA . PRO A 1 75 ? -14.665 -14.641 24.879 1.00 67.50 75 PRO A CA 1
ATOM 550 C C . PRO A 1 75 ? -13.315 -13.958 25.047 1.00 67.50 75 PRO A C 1
ATOM 552 O O . PRO A 1 75 ? -13.085 -12.892 24.469 1.00 67.50 75 PRO A O 1
ATOM 555 N N . ALA A 1 76 ? -12.450 -14.546 25.884 1.00 62.34 76 ALA A N 1
ATOM 556 C CA . ALA A 1 76 ? -11.065 -14.137 25.972 1.00 62.34 76 ALA A CA 1
ATOM 557 C C . ALA A 1 76 ? -10.586 -14.110 24.531 1.00 62.34 76 ALA A C 1
ATOM 559 O O . ALA A 1 76 ? -10.613 -15.136 23.847 1.00 62.34 76 ALA A O 1
ATOM 560 N N . THR A 1 77 ? -10.265 -12.920 24.037 1.00 57.88 77 THR A N 1
ATOM 561 C CA . THR A 1 77 ? -9.695 -12.737 22.717 1.00 57.88 77 THR A CA 1
ATOM 562 C C . THR A 1 77 ? -8.350 -13.437 22.801 1.00 57.88 77 THR A C 1
ATOM 564 O O . THR A 1 77 ? -7.342 -12.825 23.145 1.00 57.88 77 THR A O 1
ATOM 567 N N . THR A 1 78 ? -8.338 -14.757 22.580 1.00 54.91 78 THR A N 1
ATOM 568 C CA . THR A 1 78 ? -7.150 -15.542 22.272 1.00 54.91 78 THR A CA 1
ATOM 569 C C . THR A 1 78 ? -6.401 -14.669 21.304 1.00 54.91 78 THR A C 1
ATOM 571 O O . THR 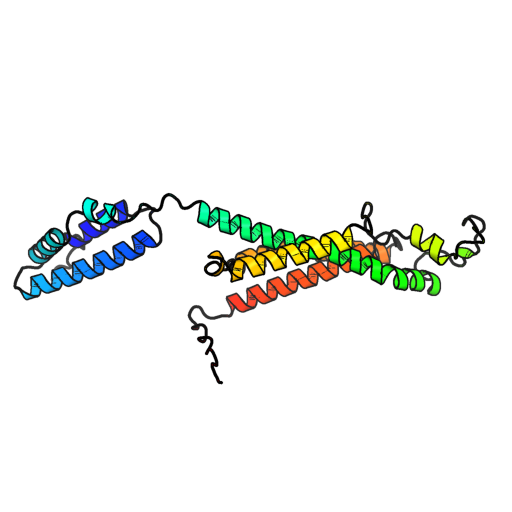A 1 78 ? -6.978 -14.399 20.251 1.00 54.91 78 THR A O 1
ATOM 574 N N . ARG A 1 79 ? -5.250 -14.114 21.729 1.00 54.88 79 ARG A N 1
ATOM 575 C CA . ARG A 1 79 ? -4.470 -13.112 20.988 1.00 54.88 79 ARG A CA 1
ATOM 576 C C . ARG A 1 79 ? -4.632 -13.422 19.516 1.00 54.88 79 ARG A C 1
ATOM 578 O O . ARG A 1 79 ? -4.083 -14.424 19.066 1.00 54.88 79 ARG A O 1
ATOM 585 N N . ASP A 1 80 ? -5.489 -12.669 18.830 1.00 64.69 80 ASP A N 1
ATOM 586 C CA . ASP A 1 80 ? -5.970 -13.084 17.519 1.00 64.69 80 ASP A CA 1
ATOM 587 C C . ASP A 1 80 ? -4.836 -12.792 16.551 1.00 64.69 80 ASP A C 1
ATOM 589 O O . ASP A 1 80 ? -4.813 -11.749 15.909 1.00 64.69 80 ASP A O 1
ATOM 593 N N . LEU A 1 81 ? -3.831 -13.674 16.536 1.00 69.56 81 LEU A N 1
ATOM 594 C CA . LEU A 1 81 ? -2.651 -13.612 15.686 1.00 69.56 81 LEU A CA 1
ATOM 595 C C . LEU A 1 81 ? -3.067 -13.693 14.220 1.00 69.56 81 LEU A C 1
ATOM 597 O O . LEU A 1 81 ? -2.337 -13.208 13.356 1.00 69.56 81 LEU A O 1
ATOM 601 N N . ALA A 1 82 ? -4.261 -14.221 13.931 1.00 74.00 82 ALA A N 1
ATOM 602 C CA . ALA A 1 82 ? -4.798 -14.235 12.586 1.00 74.00 82 ALA A CA 1
ATOM 603 C C . ALA A 1 82 ? -5.076 -12.814 12.081 1.00 74.00 82 ALA A C 1
ATOM 605 O O . ALA A 1 82 ? -4.931 -12.574 10.885 1.00 74.00 82 ALA A O 1
ATOM 606 N N . ALA A 1 83 ? -5.415 -11.854 12.946 1.00 74.44 83 ALA A N 1
ATOM 607 C CA . ALA A 1 83 ? -5.589 -10.464 12.538 1.00 74.44 83 ALA A CA 1
ATOM 608 C C . ALA A 1 83 ? -4.272 -9.803 12.061 1.00 74.44 83 ALA A C 1
ATOM 610 O O . ALA A 1 83 ? -4.219 -9.414 10.892 1.00 74.44 83 ALA A O 1
ATOM 611 N N . PRO A 1 84 ? -3.193 -9.677 12.864 1.00 77.88 84 PRO A N 1
ATOM 612 C CA . PRO A 1 84 ? -1.930 -9.101 12.411 1.00 77.88 84 PRO A CA 1
ATOM 613 C C . PRO A 1 84 ? -1.275 -9.934 11.304 1.00 77.88 84 PRO A C 1
ATOM 615 O O . PRO A 1 84 ? -0.738 -9.344 10.369 1.00 77.88 84 PRO A O 1
ATOM 618 N N . LEU A 1 85 ? -1.380 -11.268 11.330 1.00 82.50 85 LEU A N 1
ATOM 619 C CA . LEU A 1 85 ? -0.856 -12.114 10.256 1.00 82.50 85 LEU A CA 1
ATOM 620 C C . LEU A 1 85 ? -1.564 -11.835 8.926 1.00 82.50 85 LEU A C 1
ATOM 622 O O . LEU A 1 85 ? -0.909 -11.669 7.903 1.00 82.50 85 LEU A O 1
ATOM 626 N N . ARG A 1 86 ? -2.895 -11.700 8.928 1.00 82.06 86 ARG A N 1
ATOM 627 C CA . ARG A 1 86 ? -3.669 -11.362 7.723 1.00 82.06 86 ARG A CA 1
ATOM 628 C C . ARG A 1 86 ? -3.337 -9.965 7.203 1.00 82.06 86 ARG A C 1
ATOM 630 O O . ARG A 1 86 ? -3.307 -9.772 5.988 1.00 82.06 86 ARG A O 1
ATOM 637 N N . ARG A 1 87 ? -3.033 -9.013 8.097 1.00 80.25 87 ARG A N 1
ATOM 638 C CA . ARG A 1 87 ? -2.535 -7.674 7.727 1.00 80.25 87 ARG A CA 1
ATOM 639 C C . ARG A 1 87 ? -1.171 -7.750 7.056 1.00 80.25 87 ARG A C 1
ATOM 641 O O . ARG A 1 87 ? -0.988 -7.139 6.008 1.00 80.25 87 ARG A O 1
ATOM 648 N N . LEU A 1 88 ? -0.248 -8.507 7.644 1.00 83.94 88 LEU A N 1
ATOM 649 C CA . LEU A 1 88 ? 1.097 -8.696 7.113 1.00 83.94 88 LEU A CA 1
ATOM 650 C C . LEU A 1 88 ? 1.044 -9.389 5.749 1.00 83.94 88 LEU A C 1
ATOM 652 O O . LEU A 1 88 ? 1.562 -8.847 4.782 1.00 83.94 88 LEU A O 1
ATOM 656 N N . LEU A 1 89 ? 0.326 -10.509 5.641 1.00 87.50 89 LEU A N 1
ATOM 657 C CA . LEU A 1 89 ? 0.139 -11.234 4.383 1.00 87.50 89 LEU A CA 1
ATOM 658 C C . LEU A 1 89 ? -0.478 -10.349 3.300 1.00 87.50 89 LEU A C 1
ATOM 660 O O . LEU A 1 89 ? 0.026 -10.312 2.184 1.00 87.50 89 LEU A O 1
ATOM 664 N N . SER A 1 90 ? -1.528 -9.593 3.626 1.00 86.25 90 SER A N 1
ATOM 665 C CA . SER A 1 90 ? -2.181 -8.714 2.650 1.00 86.25 90 SER A CA 1
ATOM 666 C C . SER A 1 90 ? -1.289 -7.543 2.228 1.00 86.25 90 SER A C 1
ATOM 668 O O . SER A 1 90 ? -1.283 -7.174 1.056 1.00 86.25 90 SER A O 1
ATOM 670 N N . GLY A 1 91 ? -0.536 -6.961 3.167 1.00 85.12 91 GLY A N 1
ATOM 671 C CA . GLY A 1 91 ? 0.425 -5.895 2.883 1.00 85.12 91 GLY A CA 1
ATOM 672 C C . GLY A 1 91 ? 1.572 -6.381 1.998 1.00 85.12 91 GLY A C 1
ATOM 673 O O . GLY A 1 91 ? 1.854 -5.763 0.973 1.00 85.12 91 GLY A O 1
ATOM 674 N N . THR A 1 92 ? 2.172 -7.521 2.345 1.00 87.88 92 THR A N 1
ATOM 675 C CA . THR A 1 92 ? 3.242 -8.157 1.566 1.00 87.88 92 THR A CA 1
ATOM 676 C C . THR A 1 92 ? 2.757 -8.569 0.181 1.00 87.88 92 THR A C 1
ATOM 678 O O . THR A 1 92 ? 3.456 -8.323 -0.796 1.00 87.88 92 THR A O 1
ATOM 681 N N . TRP A 1 93 ? 1.545 -9.122 0.068 1.00 93.31 93 TRP A N 1
ATOM 682 C CA . TRP A 1 93 ? 0.935 -9.472 -1.217 1.00 93.31 93 TRP A CA 1
ATOM 683 C C . TRP A 1 93 ? 0.835 -8.245 -2.129 1.00 93.31 93 TRP A C 1
ATOM 685 O O . TRP A 1 93 ? 1.300 -8.272 -3.269 1.00 93.31 93 TRP A O 1
ATOM 695 N N . LEU A 1 94 ? 0.257 -7.146 -1.637 1.00 89.88 94 LEU A N 1
ATOM 696 C CA . LEU A 1 94 ? 0.101 -5.933 -2.436 1.00 89.88 94 LEU A CA 1
ATOM 697 C C . LEU A 1 94 ? 1.459 -5.328 -2.826 1.00 89.88 94 LEU A C 1
ATOM 699 O O . LEU A 1 94 ? 1.648 -4.953 -3.983 1.00 89.88 94 LEU A O 1
ATOM 703 N N . ALA A 1 95 ? 2.404 -5.266 -1.884 1.00 88.62 95 ALA A N 1
ATOM 704 C CA . ALA A 1 95 ? 3.752 -4.763 -2.134 1.00 88.62 95 ALA A CA 1
ATOM 705 C C . ALA A 1 95 ? 4.493 -5.603 -3.187 1.00 88.62 95 ALA A C 1
ATOM 707 O O . ALA A 1 95 ? 5.106 -5.036 -4.090 1.00 88.62 95 ALA A O 1
ATOM 708 N N . ALA A 1 96 ? 4.379 -6.934 -3.121 1.00 93.06 96 ALA A N 1
ATOM 709 C CA . ALA A 1 96 ? 4.954 -7.842 -4.109 1.00 93.06 96 ALA A CA 1
ATOM 710 C C . ALA A 1 96 ? 4.374 -7.593 -5.509 1.00 93.06 96 ALA A C 1
ATOM 712 O O . ALA A 1 96 ? 5.133 -7.458 -6.466 1.00 93.06 96 ALA A O 1
ATOM 713 N N . GLY A 1 97 ? 3.050 -7.442 -5.626 1.00 94.50 97 GLY A N 1
ATOM 714 C CA . GLY A 1 97 ? 2.403 -7.131 -6.905 1.00 94.50 97 GLY A CA 1
ATOM 715 C C . GLY A 1 97 ? 2.900 -5.816 -7.511 1.00 94.50 97 GLY A C 1
ATOM 716 O O . GLY A 1 97 ? 3.287 -5.780 -8.676 1.00 94.50 97 GLY A O 1
ATOM 717 N N . ILE A 1 98 ? 2.983 -4.752 -6.706 1.00 91.69 98 ILE A N 1
ATOM 718 C CA . ILE A 1 98 ? 3.490 -3.441 -7.150 1.00 91.69 98 ILE A CA 1
ATOM 719 C C . ILE A 1 98 ? 4.962 -3.527 -7.572 1.00 91.69 98 ILE A C 1
ATOM 721 O O . ILE A 1 98 ? 5.330 -2.981 -8.612 1.00 91.69 98 ILE A O 1
ATOM 725 N N . LEU A 1 99 ? 5.796 -4.223 -6.795 1.00 92.31 99 LEU A N 1
ATOM 726 C CA . LEU A 1 99 ? 7.212 -4.402 -7.111 1.00 92.31 99 LEU A CA 1
ATOM 727 C C . LEU A 1 99 ? 7.400 -5.172 -8.423 1.00 92.31 99 LEU A C 1
ATOM 729 O O . LEU A 1 99 ? 8.215 -4.767 -9.248 1.00 92.31 99 LEU A O 1
ATOM 733 N N . MET A 1 100 ? 6.619 -6.231 -8.648 1.00 94.56 100 MET A N 1
ATOM 734 C CA . MET A 1 100 ? 6.639 -6.996 -9.898 1.00 94.56 100 MET A CA 1
ATOM 735 C C . MET A 1 100 ? 6.161 -6.166 -11.092 1.00 94.56 100 MET A C 1
ATOM 737 O O . MET A 1 100 ? 6.774 -6.231 -12.154 1.00 94.56 100 MET A O 1
ATOM 741 N N . ILE A 1 101 ? 5.119 -5.344 -10.929 1.00 94.75 101 ILE A N 1
ATOM 742 C CA . ILE A 1 101 ? 4.658 -4.425 -11.982 1.00 94.75 101 ILE A CA 1
ATOM 743 C C . ILE A 1 101 ? 5.744 -3.400 -12.310 1.00 94.75 101 ILE A C 1
ATOM 745 O O . ILE A 1 101 ? 6.003 -3.147 -13.482 1.00 94.75 101 ILE A O 1
ATOM 749 N N . TRP A 1 102 ? 6.398 -2.820 -11.303 1.00 92.94 102 TRP A N 1
ATOM 750 C CA . TRP A 1 102 ? 7.494 -1.876 -11.523 1.00 92.94 102 TRP A CA 1
ATOM 751 C C . TRP A 1 102 ? 8.693 -2.547 -12.204 1.00 92.94 102 TRP A C 1
ATOM 753 O O . TRP A 1 102 ? 9.229 -2.024 -13.183 1.00 92.94 102 TRP A O 1
ATOM 763 N N . TRP A 1 103 ? 9.092 -3.729 -11.729 1.00 91.12 103 TRP A N 1
ATOM 764 C CA . TRP A 1 103 ? 10.227 -4.465 -12.276 1.00 91.12 103 TRP A CA 1
ATOM 765 C C . TRP A 1 103 ? 9.956 -4.971 -13.704 1.00 91.12 103 TRP A C 1
ATOM 767 O O . TRP A 1 103 ? 10.735 -4.737 -14.619 1.00 91.12 103 TRP A O 1
ATOM 777 N N . GLY A 1 104 ? 8.818 -5.611 -13.947 1.00 90.62 104 GLY A N 1
ATOM 778 C CA . GLY A 1 104 ? 8.458 -6.051 -15.293 1.00 90.62 104 GLY A CA 1
ATOM 779 C C . GLY A 1 104 ? 8.176 -4.870 -16.228 1.00 90.62 104 GLY A C 1
ATOM 780 O O . GLY A 1 104 ? 8.631 -4.841 -17.370 1.00 90.62 104 GLY A O 1
ATOM 781 N N . GLY A 1 105 ? 7.467 -3.857 -15.727 1.00 90.38 105 GLY A N 1
ATOM 782 C CA . GLY A 1 105 ? 7.050 -2.685 -16.490 1.00 90.38 105 GLY A CA 1
ATOM 783 C C . GLY A 1 105 ? 8.215 -1.826 -16.969 1.00 90.38 105 GLY A C 1
ATOM 784 O O . GLY A 1 105 ? 8.202 -1.407 -18.127 1.00 90.38 105 GLY A O 1
ATOM 785 N N . HIS A 1 106 ? 9.246 -1.601 -16.141 1.00 88.88 106 HIS A N 1
ATOM 786 C CA . HIS A 1 106 ? 10.423 -0.861 -16.611 1.00 88.88 106 HIS A CA 1
ATOM 787 C C . HIS A 1 106 ? 11.167 -1.634 -17.704 1.00 88.88 106 HIS A C 1
ATOM 789 O O . HIS A 1 106 ? 11.559 -1.024 -18.690 1.00 88.88 106 HIS A O 1
ATOM 795 N N . GLY A 1 107 ? 11.309 -2.959 -17.592 1.00 87.06 107 GLY A N 1
ATOM 796 C CA . GLY A 1 107 ? 11.976 -3.759 -18.620 1.00 87.06 107 GLY A CA 1
ATOM 797 C C . GLY A 1 107 ? 11.231 -3.751 -19.956 1.00 87.06 107 GLY A C 1
ATOM 798 O O . GLY A 1 107 ? 11.852 -3.563 -21.002 1.00 87.06 107 GLY A O 1
ATOM 799 N N . VAL A 1 108 ? 9.896 -3.860 -19.928 1.00 89.44 108 VAL A N 1
ATOM 800 C CA . VAL A 1 108 ? 9.054 -3.710 -21.131 1.00 89.44 108 VAL A CA 1
ATOM 801 C C . VAL A 1 108 ? 9.212 -2.314 -21.733 1.00 89.44 108 VAL A C 1
ATOM 803 O O . VAL A 1 108 ? 9.397 -2.185 -22.943 1.00 89.44 108 VAL A O 1
ATOM 806 N N . LEU A 1 109 ? 9.187 -1.267 -20.904 1.00 89.75 109 LEU A N 1
ATOM 807 C CA . LEU A 1 109 ? 9.343 0.111 -21.364 1.00 89.75 109 LEU A CA 1
ATOM 808 C C . LEU A 1 109 ? 10.726 0.350 -21.988 1.00 89.75 109 LEU A C 1
ATOM 810 O O . LEU A 1 109 ? 10.814 0.903 -23.082 1.00 89.75 109 LEU A O 1
ATOM 814 N N . SER A 1 110 ? 11.795 -0.115 -21.342 1.00 85.38 110 SER A N 1
ATOM 815 C CA . SER A 1 110 ? 13.164 -0.055 -21.867 1.00 85.38 110 SER A CA 1
ATOM 816 C C . SER A 1 110 ? 13.303 -0.823 -23.179 1.00 85.38 110 SER A C 1
ATOM 818 O O . SER A 1 110 ? 13.967 -0.351 -24.098 1.00 85.38 110 SER A O 1
ATOM 820 N N . TRP A 1 111 ? 12.644 -1.978 -23.307 1.00 84.25 111 TRP A N 1
ATOM 821 C CA . TRP A 1 111 ? 12.636 -2.751 -24.548 1.00 84.25 111 TRP A CA 1
ATOM 822 C C . TRP A 1 111 ? 11.937 -2.007 -25.694 1.00 84.25 111 TRP A C 1
ATOM 824 O O . TRP A 1 111 ? 12.496 -1.924 -26.792 1.00 84.25 111 TRP A O 1
ATOM 834 N N . LEU A 1 112 ? 10.765 -1.417 -25.437 1.00 86.69 112 LEU A N 1
ATOM 835 C CA . LEU A 1 112 ? 10.021 -0.619 -26.420 1.00 86.69 112 LEU A CA 1
ATOM 836 C C . LEU A 1 112 ? 10.803 0.628 -26.852 1.00 86.69 112 LEU A C 1
ATOM 838 O O . LEU A 1 112 ? 10.868 0.940 -28.041 1.00 86.69 112 LEU A O 1
ATOM 842 N N . LEU A 1 113 ? 11.431 1.316 -25.897 1.00 86.25 113 LEU A N 1
ATOM 843 C CA . LEU A 1 113 ? 12.243 2.506 -26.157 1.00 86.25 113 LEU A CA 1
ATOM 844 C C . LEU A 1 113 ? 13.618 2.176 -26.747 1.00 86.25 113 LEU A C 1
ATOM 846 O O . LEU A 1 113 ? 14.258 3.046 -27.334 1.00 86.25 113 LEU A O 1
ATOM 850 N N . GLY A 1 114 ? 14.072 0.928 -26.647 1.00 82.19 114 GLY A N 1
ATOM 851 C CA . GLY A 1 114 ? 15.395 0.542 -27.115 1.00 82.19 114 GLY A CA 1
ATOM 852 C C . GLY A 1 114 ? 15.564 0.656 -28.630 1.00 82.19 114 GLY A C 1
ATOM 853 O O . GLY A 1 114 ? 16.638 1.027 -29.097 1.00 82.19 114 GLY A O 1
ATOM 854 N N . TRP A 1 115 ? 14.504 0.400 -29.405 1.00 79.31 115 TRP A N 1
ATOM 855 C CA . TRP A 1 115 ? 14.522 0.583 -30.861 1.00 79.31 115 TRP A CA 1
ATOM 856 C C . TRP A 1 115 ? 14.726 2.047 -31.285 1.00 79.31 115 TRP A C 1
ATOM 858 O O . TRP A 1 115 ? 15.725 2.318 -31.954 1.00 79.31 115 TRP A O 1
ATOM 868 N N . PRO A 1 116 ? 13.853 3.003 -30.899 1.00 84.56 116 PRO A N 1
ATOM 869 C CA . PRO A 1 116 ? 14.041 4.402 -31.270 1.00 84.56 116 PRO A CA 1
ATOM 870 C C . PRO A 1 116 ? 15.329 4.982 -30.680 1.00 84.56 116 PRO A C 1
ATOM 872 O O . PRO A 1 116 ? 15.968 5.798 -31.336 1.00 84.56 116 PRO A O 1
ATOM 875 N N . TRP A 1 117 ? 15.756 4.528 -29.495 1.00 81.38 117 TRP A N 1
ATOM 876 C CA . TRP A 1 117 ? 17.035 4.937 -28.912 1.00 81.38 117 TRP A CA 1
ATOM 877 C C . TRP A 1 117 ? 18.226 4.476 -29.756 1.00 81.38 117 TRP A C 1
ATOM 879 O O . TRP A 1 117 ? 19.096 5.276 -30.080 1.00 81.38 117 TRP A O 1
ATOM 889 N N . THR A 1 118 ? 18.242 3.210 -30.181 1.00 75.50 118 THR A N 1
ATOM 890 C CA . THR A 1 118 ? 19.299 2.677 -31.058 1.00 75.50 118 THR A CA 1
ATOM 891 C C . THR A 1 118 ? 19.321 3.405 -32.401 1.00 75.50 118 THR A C 1
ATOM 893 O O . THR A 1 118 ? 20.388 3.793 -32.870 1.00 75.50 118 THR A O 1
ATOM 896 N N . ALA A 1 119 ? 18.150 3.649 -32.997 1.00 76.12 119 ALA A N 1
ATOM 897 C CA . ALA A 1 119 ? 18.037 4.402 -34.245 1.00 76.12 119 ALA A CA 1
ATOM 898 C C . ALA A 1 119 ? 18.551 5.845 -34.094 1.00 76.12 119 ALA A C 1
ATOM 900 O O . ALA A 1 119 ? 19.285 6.331 -34.952 1.00 76.12 119 ALA A O 1
ATOM 901 N N . LEU A 1 120 ? 18.223 6.511 -32.982 1.00 78.06 120 LEU A N 1
ATOM 902 C CA . LEU A 1 120 ? 18.715 7.850 -32.665 1.00 78.06 120 LEU A CA 1
ATOM 903 C C . LEU A 1 120 ? 20.237 7.867 -32.484 1.00 78.06 120 LEU A C 1
ATOM 905 O O . LEU A 1 120 ? 20.891 8.765 -33.007 1.00 78.06 120 LEU A O 1
ATOM 909 N N . LEU A 1 121 ? 20.802 6.887 -31.771 1.00 73.62 121 LEU A N 1
ATOM 910 C CA . LEU A 1 121 ? 22.250 6.764 -31.577 1.00 73.62 121 LEU A CA 1
ATOM 911 C C . LEU A 1 121 ? 22.984 6.601 -32.915 1.00 73.62 121 LEU A C 1
ATOM 913 O O . LEU A 1 121 ? 23.992 7.265 -33.134 1.00 73.62 121 LEU A O 1
ATOM 917 N N . ILE A 1 122 ? 22.436 5.795 -33.829 1.00 70.00 122 ILE A N 1
ATOM 918 C CA . ILE A 1 122 ? 22.982 5.620 -35.184 1.00 70.00 122 ILE A CA 1
ATOM 919 C C . ILE A 1 122 ? 22.866 6.915 -36.001 1.00 70.00 122 ILE A C 1
ATOM 921 O O . ILE A 1 122 ? 23.792 7.269 -36.722 1.00 70.00 122 ILE A O 1
ATOM 925 N N . ALA A 1 123 ? 21.744 7.631 -35.892 1.00 70.44 123 ALA A N 1
ATOM 926 C CA . ALA A 1 123 ? 21.475 8.819 -36.701 1.00 70.44 123 ALA A CA 1
ATOM 927 C C . ALA A 1 123 ? 22.215 10.081 -36.232 1.00 70.44 123 ALA A C 1
ATOM 929 O O . ALA A 1 123 ? 22.452 10.981 -37.034 1.00 70.44 123 ALA A O 1
ATOM 930 N N . THR A 1 124 ? 22.517 10.198 -34.935 1.00 67.44 124 THR A N 1
ATOM 931 C CA . THR A 1 124 ? 22.983 11.470 -34.357 1.00 67.44 124 THR A CA 1
ATOM 932 C C . THR A 1 124 ? 24.491 11.594 -34.228 1.00 67.44 124 THR A C 1
ATOM 934 O O . THR A 1 124 ? 24.945 12.706 -33.972 1.00 67.44 124 THR A O 1
ATOM 937 N N . ASP A 1 125 ? 25.263 10.515 -34.406 1.00 61.50 125 ASP A N 1
ATOM 938 C CA . ASP A 1 125 ? 26.742 10.506 -34.474 1.00 61.50 125 ASP A CA 1
ATOM 939 C C . ASP A 1 125 ? 27.469 11.172 -33.273 1.00 61.50 125 ASP A C 1
ATOM 941 O O . ASP A 1 125 ? 28.688 11.333 -33.253 1.00 61.50 125 ASP A O 1
ATOM 945 N N . ARG A 1 126 ? 26.715 11.590 -32.243 1.00 52.19 126 ARG A N 1
ATOM 946 C CA . ARG A 1 126 ? 27.129 12.561 -31.213 1.00 52.19 126 ARG A CA 1
ATOM 947 C C . ARG A 1 126 ? 27.331 11.965 -29.827 1.00 52.19 126 ARG A C 1
ATOM 949 O O . ARG A 1 126 ? 27.799 12.670 -28.940 1.00 52.19 126 ARG A O 1
ATOM 956 N N . PHE A 1 127 ? 27.008 10.691 -29.622 1.00 54.72 127 PHE A N 1
ATOM 957 C CA . PHE A 1 127 ? 26.981 10.078 -28.287 1.00 54.72 127 PHE A CA 1
ATOM 958 C C . PHE A 1 127 ? 28.098 9.054 -28.035 1.00 54.72 127 PHE A C 1
ATOM 960 O O . PHE A 1 127 ? 27.952 8.181 -27.183 1.00 54.72 127 PHE A O 1
ATOM 967 N N . GLY A 1 128 ? 29.218 9.166 -28.756 1.00 48.56 128 GLY A N 1
ATOM 968 C CA . GLY A 1 128 ? 30.408 8.331 -28.541 1.00 48.56 128 GLY A CA 1
ATOM 969 C C . GLY A 1 128 ? 30.406 6.990 -29.281 1.00 48.56 128 GLY A C 1
ATOM 970 O O . GLY A 1 128 ? 31.412 6.284 -29.262 1.00 48.56 128 GLY A O 1
ATOM 971 N N . THR A 1 129 ? 29.338 6.638 -30.001 1.00 49.59 129 THR A N 1
ATOM 972 C CA . THR A 1 129 ? 29.397 5.557 -30.991 1.00 49.59 129 THR A CA 1
ATOM 973 C C . THR A 1 129 ? 30.075 6.107 -32.235 1.00 49.59 129 THR A C 1
ATOM 975 O O . THR A 1 129 ? 29.553 7.003 -32.888 1.00 49.59 129 THR A O 1
ATOM 978 N N . GLN A 1 130 ? 31.296 5.644 -32.480 1.00 49.91 130 GLN A N 1
ATOM 979 C CA . GLN A 1 130 ? 32.208 6.195 -33.474 1.00 49.91 130 GLN A CA 1
ATOM 980 C C . GLN A 1 130 ? 31.549 6.340 -34.864 1.00 49.91 130 GLN A C 1
ATOM 982 O O . GLN A 1 130 ? 30.982 5.358 -35.356 1.00 49.91 130 GLN A O 1
ATOM 987 N N . PRO A 1 131 ? 31.711 7.491 -35.547 1.00 43.59 131 PRO A N 1
ATOM 988 C CA . PRO A 1 131 ? 31.210 7.687 -36.900 1.00 43.59 131 PRO A CA 1
ATOM 989 C C . PRO A 1 131 ? 31.654 6.585 -37.851 1.00 43.59 131 PRO A C 1
ATOM 991 O O . PRO A 1 131 ? 32.807 6.122 -37.805 1.00 43.59 131 PRO A O 1
ATOM 994 N N . GLY A 1 132 ? 30.718 6.149 -38.697 1.00 53.81 132 GLY A N 1
ATOM 995 C CA . GLY A 1 132 ? 30.955 5.119 -39.704 1.00 53.81 132 GLY A CA 1
ATOM 996 C C . GLY A 1 132 ? 31.195 3.722 -39.133 1.00 53.81 132 GLY A C 1
ATOM 997 O O . GLY A 1 132 ? 31.820 2.915 -39.811 1.00 53.81 132 GLY A O 1
ATOM 998 N N . MET A 1 133 ? 30.726 3.416 -37.914 1.00 57.31 133 MET A N 1
ATOM 999 C CA . MET A 1 133 ? 30.880 2.100 -37.266 1.00 57.31 133 MET A CA 1
ATOM 1000 C C . MET A 1 133 ? 30.479 0.926 -38.170 1.00 57.31 133 MET A C 1
ATOM 1002 O O . MET A 1 133 ? 31.226 -0.041 -38.268 1.00 57.31 133 MET A O 1
ATOM 1006 N N . CYS A 1 134 ? 29.366 1.047 -38.898 1.00 64.06 134 CYS A N 1
ATOM 1007 C CA . CYS A 1 134 ? 28.911 0.033 -39.857 1.00 64.06 134 CYS A CA 1
ATOM 1008 C C . CYS A 1 134 ? 29.862 -0.162 -41.056 1.00 64.06 134 CYS A C 1
ATOM 1010 O O . CYS A 1 134 ? 29.771 -1.167 -41.750 1.00 64.06 134 CYS A O 1
ATOM 1012 N N . GLY A 1 135 ? 30.750 0.801 -41.314 1.00 61.03 135 GLY A N 1
ATOM 1013 C CA . GLY A 1 135 ? 31.776 0.757 -42.356 1.00 61.03 135 GLY A CA 1
ATOM 1014 C C . GLY A 1 135 ? 33.186 0.471 -41.830 1.00 61.03 135 GLY A C 1
ATOM 1015 O O . GLY A 1 135 ? 34.140 0.572 -42.600 1.00 61.03 135 GLY A O 1
ATOM 1016 N N . ARG A 1 136 ? 33.363 0.149 -40.536 1.00 63.47 136 ARG A N 1
ATOM 1017 C CA . ARG A 1 136 ? 34.692 -0.124 -39.968 1.00 63.47 136 ARG A CA 1
ATOM 1018 C C . ARG A 1 136 ? 35.102 -1.586 -40.175 1.00 63.47 136 ARG A C 1
ATOM 1020 O O . ARG A 1 136 ? 34.307 -2.478 -39.900 1.00 63.47 136 ARG A O 1
ATOM 1027 N N . PRO A 1 137 ? 36.360 -1.853 -40.571 1.00 60.00 137 PRO A N 1
ATOM 1028 C CA . PRO A 1 137 ? 36.803 -3.184 -40.995 1.00 60.00 137 PRO A CA 1
ATOM 1029 C C . PRO A 1 137 ? 36.826 -4.249 -39.885 1.00 60.00 137 PRO A C 1
ATOM 1031 O O . PRO A 1 137 ? 36.935 -5.431 -40.188 1.00 60.00 137 PRO A O 1
ATOM 1034 N N . TRP A 1 138 ? 36.730 -3.860 -38.609 1.00 57.12 138 TRP A N 1
ATOM 1035 C CA . TRP A 1 138 ? 36.681 -4.787 -37.468 1.00 57.12 138 TRP A CA 1
ATOM 1036 C C . TRP A 1 138 ? 35.265 -5.099 -36.974 1.00 57.12 138 TRP A C 1
ATOM 1038 O O . TRP A 1 138 ? 35.106 -5.958 -36.108 1.00 57.12 138 TRP A O 1
ATOM 1048 N N . VAL A 1 139 ? 34.238 -4.405 -37.474 1.00 58.47 139 VAL A N 1
ATOM 1049 C CA . VAL A 1 139 ? 32.854 -4.832 -37.259 1.00 58.47 139 VAL A CA 1
ATOM 1050 C C . VAL A 1 139 ? 32.627 -5.987 -38.227 1.00 58.47 139 VAL A C 1
ATOM 1052 O O . VAL A 1 139 ? 32.814 -5.778 -39.425 1.00 58.47 139 VAL A O 1
ATOM 1055 N N . PRO A 1 140 ? 32.276 -7.199 -37.755 1.00 55.91 140 PRO A N 1
ATOM 1056 C CA . PRO A 1 140 ? 32.028 -8.322 -38.643 1.00 55.91 140 PRO A CA 1
ATOM 1057 C C . PRO A 1 140 ? 30.949 -7.917 -39.642 1.00 55.91 140 PRO A C 1
ATOM 1059 O O . PRO A 1 140 ? 29.776 -7.788 -39.286 1.00 55.91 140 PRO A O 1
ATOM 1062 N N . SER A 1 141 ? 31.349 -7.673 -40.888 1.00 56.31 141 SER A N 1
ATOM 1063 C CA . SER A 1 141 ? 30.439 -7.432 -41.992 1.00 56.31 141 SER A CA 1
ATOM 1064 C C . SER A 1 141 ? 29.814 -8.772 -42.333 1.00 56.31 141 SER A C 1
ATOM 1066 O O . SER A 1 141 ? 30.218 -9.455 -43.265 1.00 56.31 141 SER A O 1
ATOM 1068 N N . ASN A 1 142 ? 28.847 -9.207 -41.528 1.00 60.69 142 ASN A N 1
ATOM 1069 C CA . ASN A 1 142 ? 27.941 -10.232 -41.994 1.00 60.69 142 ASN A CA 1
ATOM 1070 C C . ASN A 1 142 ? 27.067 -9.557 -43.062 1.00 60.69 142 ASN A C 1
ATOM 1072 O O . ASN A 1 142 ? 26.203 -8.761 -42.695 1.00 60.69 142 ASN A O 1
ATOM 1076 N N . PRO A 1 143 ? 27.258 -9.845 -44.364 1.00 60.94 143 PRO A N 1
ATOM 1077 C CA . PRO A 1 143 ? 26.522 -9.167 -45.431 1.00 60.94 143 PRO A CA 1
ATOM 1078 C C . PRO A 1 143 ? 25.010 -9.431 -45.362 1.00 60.94 143 PRO A C 1
ATOM 1080 O O . PRO A 1 143 ? 24.240 -8.773 -46.052 1.00 60.94 143 PRO A O 1
ATOM 1083 N N . THR A 1 144 ? 24.583 -10.392 -44.535 1.00 63.50 144 THR A N 1
ATOM 1084 C CA . THR A 1 144 ? 23.175 -10.756 -44.340 1.00 63.50 144 THR A CA 1
ATOM 1085 C C . THR A 1 144 ? 22.511 -10.072 -43.144 1.00 63.50 144 THR A C 1
ATOM 1087 O O . THR A 1 144 ? 21.285 -10.077 -43.060 1.00 63.50 144 THR A O 1
ATOM 1090 N N . ALA A 1 145 ? 23.276 -9.476 -42.223 1.00 62.50 145 ALA A N 1
ATOM 1091 C CA . ALA A 1 145 ? 22.728 -8.808 -41.046 1.00 62.50 145 ALA A CA 1
ATOM 1092 C C . ALA A 1 145 ? 22.893 -7.291 -41.179 1.00 62.50 145 ALA A C 1
ATOM 1094 O O . ALA A 1 145 ? 24.010 -6.785 -41.232 1.00 62.50 145 ALA A O 1
ATOM 1095 N N . ASP A 1 146 ? 21.775 -6.562 -41.192 1.00 71.38 146 ASP A N 1
ATOM 1096 C CA . ASP A 1 146 ? 21.799 -5.099 -41.139 1.00 71.38 146 ASP A CA 1
ATOM 1097 C C . ASP A 1 146 ? 22.541 -4.632 -39.872 1.00 71.38 146 ASP A C 1
ATOM 1099 O O . ASP A 1 146 ? 22.400 -5.228 -38.796 1.00 71.38 146 ASP A O 1
ATOM 1103 N N . CYS A 1 147 ? 23.316 -3.554 -39.989 1.00 70.69 147 CYS A N 1
ATOM 1104 C CA . CYS A 1 147 ? 24.111 -2.973 -38.909 1.00 70.69 147 CYS A CA 1
ATOM 1105 C C . CYS A 1 147 ? 23.266 -2.720 -37.653 1.00 70.69 147 CYS A C 1
ATOM 1107 O O . CYS A 1 147 ? 23.709 -2.975 -36.532 1.00 70.69 147 CYS A O 1
ATOM 1109 N N . LEU A 1 148 ? 22.008 -2.313 -37.844 1.00 71.62 148 LEU A N 1
ATOM 1110 C CA . LEU A 1 148 ? 21.034 -2.126 -36.773 1.00 71.62 148 LEU A CA 1
ATOM 1111 C C . LEU A 1 148 ? 20.787 -3.410 -35.961 1.00 71.62 148 LEU A C 1
ATOM 1113 O O . LEU A 1 148 ? 20.665 -3.358 -34.737 1.00 71.62 148 LEU A O 1
ATOM 1117 N N . THR A 1 149 ? 20.739 -4.569 -36.621 1.00 70.56 149 THR A N 1
ATOM 1118 C CA . THR A 1 149 ? 20.520 -5.878 -35.981 1.00 70.56 149 THR A CA 1
ATOM 1119 C C . THR A 1 149 ? 21.731 -6.294 -35.156 1.00 70.56 149 THR A C 1
ATOM 1121 O O . THR A 1 149 ? 21.576 -6.739 -34.018 1.00 70.56 149 THR A O 1
ATOM 1124 N N . LEU A 1 150 ? 22.930 -6.089 -35.705 1.00 69.06 150 LEU A N 1
ATOM 1125 C CA . LEU A 1 150 ? 24.196 -6.358 -35.023 1.00 69.06 150 LEU A CA 1
ATOM 1126 C C . LEU A 1 150 ? 24.312 -5.501 -33.755 1.00 69.06 150 LEU A C 1
ATOM 1128 O O . LEU A 1 150 ? 24.527 -6.029 -32.667 1.00 69.06 150 LEU A O 1
ATOM 1132 N N . TYR A 1 151 ? 24.054 -4.197 -33.877 1.00 68.81 151 TYR A N 1
ATOM 1133 C CA . TYR A 1 151 ? 24.190 -3.242 -32.777 1.00 68.81 151 TYR A CA 1
ATOM 1134 C C . TYR A 1 151 ? 23.109 -3.400 -31.701 1.00 68.81 151 TYR A C 1
ATOM 1136 O O . TYR A 1 151 ? 23.374 -3.201 -30.519 1.00 68.81 151 TYR A O 1
ATOM 1144 N N . ARG A 1 152 ? 21.895 -3.826 -32.069 1.00 68.62 152 ARG A N 1
ATOM 1145 C CA . ARG A 1 152 ? 20.815 -4.146 -31.116 1.00 68.62 152 ARG A CA 1
ATOM 1146 C C . ARG A 1 152 ? 21.117 -5.381 -30.253 1.00 68.62 152 ARG A C 1
ATOM 1148 O O . ARG A 1 152 ? 20.512 -5.551 -29.188 1.00 68.62 152 ARG A O 1
ATOM 1155 N N . GLY A 1 153 ? 22.009 -6.256 -30.718 1.00 63.72 153 GLY A N 1
ATOM 1156 C CA . GLY A 1 153 ? 22.540 -7.377 -29.942 1.00 63.72 153 GLY A CA 1
ATOM 1157 C C . GLY A 1 153 ? 23.588 -6.941 -28.915 1.00 63.72 153 GLY A C 1
ATOM 1158 O O . GLY A 1 153 ? 23.620 -7.490 -27.819 1.00 63.72 153 GLY A O 1
ATOM 1159 N N . THR A 1 154 ? 24.398 -5.931 -29.243 1.00 63.66 154 THR A N 1
ATOM 1160 C CA . THR A 1 154 ? 25.511 -5.435 -28.409 1.00 63.66 154 THR A CA 1
ATOM 1161 C C . THR A 1 154 ? 25.120 -4.297 -27.468 1.00 63.66 154 THR A C 1
ATOM 1163 O O . THR A 1 154 ? 25.689 -4.163 -26.382 1.00 63.66 154 THR A O 1
ATOM 1166 N N . LEU A 1 155 ? 24.141 -3.470 -27.851 1.00 64.88 155 LEU A N 1
ATOM 1167 C CA . LEU A 1 155 ? 23.522 -2.476 -26.980 1.00 64.88 155 LEU A CA 1
ATOM 1168 C C . LEU A 1 155 ? 22.628 -3.192 -25.974 1.00 64.88 155 LEU A C 1
ATOM 1170 O O . LEU A 1 155 ? 21.420 -3.386 -26.127 1.00 64.88 155 LEU A O 1
ATOM 1174 N N . ASN A 1 156 ? 23.286 -3.568 -24.899 1.00 62.94 156 ASN A N 1
ATOM 1175 C CA . ASN A 1 156 ? 22.717 -3.944 -23.634 1.00 62.94 156 ASN A CA 1
ATOM 1176 C C . ASN A 1 156 ? 21.910 -2.758 -23.059 1.00 62.94 156 ASN A C 1
ATOM 1178 O O . ASN A 1 156 ? 22.415 -1.936 -22.302 1.00 62.94 156 ASN A O 1
ATOM 1182 N N . LEU A 1 157 ? 20.652 -2.625 -23.499 1.00 66.62 157 LEU A N 1
ATOM 1183 C CA . LEU A 1 157 ? 19.702 -1.573 -23.084 1.00 66.62 157 LEU A CA 1
ATOM 1184 C C . LEU A 1 157 ? 18.790 -2.011 -21.929 1.00 66.62 157 LEU A C 1
ATOM 1186 O O . LEU A 1 157 ? 17.935 -1.247 -21.491 1.00 66.62 157 LEU A O 1
ATOM 1190 N N . VAL A 1 158 ? 18.943 -3.258 -21.485 1.00 65.50 158 VAL A N 1
ATOM 1191 C CA . VAL A 1 158 ? 18.178 -3.884 -20.396 1.00 65.50 158 VAL A CA 1
ATOM 1192 C C . VAL A 1 158 ? 18.992 -3.725 -19.096 1.00 65.50 158 VAL A C 1
ATOM 1194 O O . VAL A 1 158 ? 19.550 -2.660 -18.911 1.00 65.50 158 VAL A O 1
ATOM 1197 N N . ILE A 1 159 ? 19.066 -4.642 -18.144 1.00 62.81 159 ILE A N 1
ATOM 1198 C CA . ILE A 1 159 ? 20.128 -4.657 -17.117 1.00 62.81 159 ILE A CA 1
ATOM 1199 C C . ILE A 1 159 ? 20.866 -5.978 -17.314 1.00 62.81 159 ILE A C 1
ATOM 1201 O O . ILE A 1 159 ? 20.267 -6.939 -17.804 1.00 62.81 159 ILE A O 1
ATOM 1205 N N . GLU A 1 160 ? 22.152 -6.032 -16.982 1.00 58.94 160 GLU A N 1
ATOM 1206 C CA . GLU A 1 160 ? 22.952 -7.251 -17.097 1.00 58.94 160 GLU A CA 1
ATOM 1207 C C . GLU A 1 160 ? 22.272 -8.419 -16.362 1.00 58.94 160 GLU A C 1
ATOM 1209 O O . GLU A 1 160 ? 21.929 -8.305 -15.186 1.00 58.94 160 GLU A O 1
ATOM 1214 N N . GLY A 1 161 ? 21.995 -9.513 -17.085 1.00 58.78 161 GLY A N 1
ATOM 1215 C CA . GLY A 1 161 ? 21.251 -10.674 -16.571 1.00 58.78 161 GLY A CA 1
ATOM 1216 C C . GLY A 1 161 ? 19.720 -10.621 -16.718 1.00 58.78 161 GLY A C 1
ATOM 1217 O O . GLY A 1 161 ? 19.040 -11.567 -16.324 1.00 58.78 161 GLY A O 1
ATOM 1218 N N . GLY A 1 162 ? 19.153 -9.556 -17.291 1.00 62.06 162 GLY A N 1
ATOM 1219 C CA . GLY A 1 162 ? 17.716 -9.446 -17.547 1.00 62.06 162 GLY A CA 1
ATOM 1220 C C . GLY A 1 162 ? 17.268 -10.186 -18.808 1.00 62.06 162 GLY A C 1
ATOM 1221 O O . GLY A 1 162 ? 17.537 -9.732 -19.922 1.00 62.06 162 GLY A O 1
ATOM 1222 N N . ASP A 1 163 ? 16.529 -11.286 -18.653 1.00 71.12 163 ASP A N 1
ATOM 1223 C CA . ASP A 1 163 ? 15.904 -11.973 -19.787 1.00 71.12 163 ASP A CA 1
ATOM 1224 C C . ASP A 1 163 ? 14.735 -11.141 -20.345 1.00 71.12 163 ASP A C 1
ATOM 1226 O O . ASP A 1 163 ? 13.758 -10.846 -19.649 1.00 71.12 163 ASP A O 1
ATOM 1230 N N . ARG A 1 164 ? 14.818 -10.779 -21.634 1.00 75.81 164 ARG A N 1
ATOM 1231 C CA . ARG A 1 164 ? 13.774 -10.037 -22.363 1.00 75.81 164 ARG A CA 1
ATOM 1232 C C . ARG A 1 164 ? 12.418 -10.741 -22.285 1.00 75.81 164 ARG A C 1
ATOM 1234 O O . ARG A 1 164 ? 11.395 -10.059 -22.240 1.00 75.81 164 ARG A O 1
ATOM 1241 N N . ALA A 1 165 ? 12.406 -12.073 -22.248 1.00 83.44 165 ALA A N 1
ATOM 1242 C CA . ALA A 1 165 ? 11.180 -12.853 -22.137 1.00 83.44 165 ALA A CA 1
ATOM 1243 C C . ALA A 1 165 ? 10.569 -12.800 -20.725 1.00 83.44 165 ALA A C 1
ATOM 1245 O O . ALA A 1 165 ? 9.353 -12.930 -20.579 1.00 83.44 165 ALA A O 1
ATOM 1246 N N . ALA A 1 166 ? 11.376 -12.554 -19.688 1.00 87.12 166 ALA A N 1
ATOM 1247 C CA . ALA A 1 166 ? 10.910 -12.551 -18.305 1.00 87.12 166 ALA A CA 1
ATOM 1248 C C . ALA A 1 166 ? 10.139 -11.273 -17.935 1.00 87.12 166 ALA A C 1
ATOM 1250 O O . ALA A 1 166 ? 9.167 -11.348 -17.185 1.00 87.12 166 ALA A O 1
ATOM 1251 N N . TYR A 1 167 ? 10.512 -10.102 -18.465 1.00 88.44 167 TYR A N 1
ATOM 1252 C CA . TYR A 1 167 ? 9.885 -8.831 -18.066 1.00 88.44 167 TYR A CA 1
ATOM 1253 C C . TYR A 1 167 ? 8.370 -8.756 -18.311 1.00 88.44 167 TYR A C 1
ATOM 1255 O O . TYR A 1 167 ? 7.652 -8.406 -17.368 1.00 88.44 167 TYR A O 1
ATOM 1263 N N . PRO A 1 168 ? 7.837 -9.106 -19.503 1.00 91.75 168 PRO A N 1
ATOM 1264 C CA . PRO A 1 168 ? 6.393 -9.101 -19.729 1.00 91.75 168 PRO A CA 1
ATOM 1265 C C . PRO A 1 168 ? 5.666 -10.089 -18.814 1.00 91.75 168 PRO A C 1
ATOM 1267 O O . PRO A 1 168 ? 4.603 -9.768 -18.286 1.00 91.75 168 PRO A O 1
ATOM 1270 N N . VAL A 1 169 ? 6.258 -11.268 -18.589 1.00 93.94 169 VAL A N 1
ATOM 1271 C CA . VAL A 1 169 ? 5.687 -12.315 -17.731 1.00 93.94 169 VAL A CA 1
ATOM 1272 C C . VAL A 1 169 ? 5.616 -11.839 -16.282 1.00 93.94 169 VAL A C 1
ATOM 1274 O O . VAL A 1 169 ? 4.567 -11.962 -15.651 1.00 93.94 169 VAL A O 1
ATOM 1277 N N . VAL A 1 170 ? 6.685 -11.231 -15.762 1.00 93.69 170 VAL A N 1
ATOM 1278 C CA . VAL A 1 170 ? 6.715 -10.690 -14.395 1.00 93.69 170 VAL A CA 1
ATOM 1279 C C . VAL A 1 170 ? 5.758 -9.507 -14.243 1.00 93.69 170 VAL A C 1
ATOM 1281 O O . VAL A 1 170 ? 5.043 -9.436 -13.243 1.00 93.69 170 VAL A O 1
ATOM 1284 N N . ALA A 1 171 ? 5.670 -8.618 -15.240 1.00 94.00 171 ALA A N 1
ATOM 1285 C CA . ALA A 1 171 ? 4.699 -7.523 -15.232 1.00 94.00 171 ALA A CA 1
ATOM 1286 C C . ALA A 1 171 ? 3.259 -8.055 -15.182 1.00 94.00 171 ALA A C 1
ATOM 1288 O O . ALA A 1 171 ? 2.472 -7.637 -14.331 1.00 94.00 171 ALA A O 1
ATOM 1289 N N . ALA A 1 172 ? 2.926 -9.007 -16.060 1.00 95.94 172 ALA A N 1
ATOM 1290 C CA . ALA A 1 172 ? 1.606 -9.623 -16.125 1.00 95.94 172 ALA A CA 1
ATOM 1291 C C . ALA A 1 172 ? 1.264 -10.365 -14.827 1.00 95.94 172 ALA A C 1
ATOM 1293 O O . ALA A 1 172 ? 0.170 -10.191 -14.293 1.00 95.94 172 ALA A O 1
ATOM 1294 N N . ALA A 1 173 ? 2.210 -11.128 -14.272 1.00 96.31 173 ALA A N 1
ATOM 1295 C CA . ALA A 1 173 ? 2.045 -11.795 -12.986 1.00 96.31 173 ALA A CA 1
ATOM 1296 C C . ALA A 1 173 ? 1.791 -10.788 -11.853 1.00 96.31 173 ALA A C 1
ATOM 1298 O O . ALA A 1 173 ? 0.888 -11.002 -11.048 1.00 96.31 173 ALA A O 1
ATOM 1299 N N . GLY A 1 174 ? 2.508 -9.659 -11.828 1.00 96.19 174 GLY A N 1
ATOM 1300 C CA . GLY A 1 174 ? 2.262 -8.575 -10.876 1.00 96.19 174 GLY A CA 1
ATOM 1301 C C . GLY A 1 174 ? 0.849 -7.991 -10.994 1.00 96.19 174 GLY A C 1
ATOM 1302 O O . GLY A 1 174 ? 0.150 -7.869 -9.986 1.00 96.19 174 GLY A O 1
ATOM 1303 N N . VAL A 1 175 ? 0.386 -7.712 -12.220 1.00 96.31 175 VAL A N 1
ATOM 1304 C CA . VAL A 1 175 ? -0.988 -7.238 -12.483 1.00 96.31 175 VAL A CA 1
ATOM 1305 C C . VAL A 1 175 ? -2.023 -8.255 -12.007 1.00 96.31 175 VAL A C 1
ATOM 1307 O O . VAL A 1 175 ? -2.957 -7.882 -11.296 1.00 96.31 175 VAL A O 1
ATOM 1310 N N . LEU A 1 176 ? -1.853 -9.533 -12.353 1.00 96.94 176 LEU A N 1
ATOM 1311 C CA . LEU A 1 176 ? -2.753 -10.609 -11.936 1.00 96.94 176 LEU A CA 1
ATOM 1312 C C . LEU A 1 176 ? -2.783 -10.759 -10.414 1.00 96.94 176 LEU A C 1
ATOM 1314 O O . LEU A 1 176 ? -3.855 -10.912 -9.837 1.00 96.94 176 LEU A O 1
ATOM 1318 N N . LEU A 1 177 ? -1.631 -10.656 -9.754 1.00 95.50 177 LEU A N 1
ATOM 1319 C CA . LEU A 1 177 ? -1.505 -10.777 -8.306 1.00 95.50 177 LEU A CA 1
ATOM 1320 C C . LEU A 1 177 ? -2.196 -9.609 -7.584 1.00 95.50 177 LEU A C 1
ATOM 1322 O O . LEU A 1 177 ? -2.927 -9.830 -6.614 1.00 95.50 177 LEU A O 1
ATOM 1326 N N . THR A 1 178 ? -2.055 -8.378 -8.084 1.00 93.81 178 THR A N 1
ATOM 1327 C CA . THR A 1 178 ? -2.795 -7.212 -7.570 1.00 93.81 178 THR A CA 1
ATOM 1328 C C . THR A 1 178 ? -4.295 -7.299 -7.873 1.00 93.81 178 THR A C 1
ATOM 1330 O O . THR A 1 178 ? -5.112 -6.998 -7.002 1.00 93.81 178 THR A O 1
ATOM 1333 N N . ALA A 1 179 ? -4.687 -7.745 -9.069 1.00 94.88 179 ALA A N 1
ATOM 1334 C CA . ALA A 1 179 ? -6.090 -7.915 -9.445 1.00 94.88 179 ALA A CA 1
ATOM 1335 C C . ALA A 1 179 ? -6.776 -9.001 -8.605 1.00 94.88 179 ALA A C 1
ATOM 1337 O O . ALA A 1 179 ? -7.861 -8.768 -8.073 1.00 94.88 179 ALA A O 1
ATOM 1338 N N . ALA A 1 180 ? -6.122 -10.147 -8.412 1.00 93.75 180 ALA A N 1
ATOM 1339 C CA . ALA A 1 180 ? -6.589 -11.217 -7.539 1.00 93.75 180 ALA A CA 1
ATOM 1340 C C . ALA A 1 180 ? -6.773 -10.710 -6.107 1.00 93.75 180 ALA A C 1
ATOM 1342 O O . ALA A 1 180 ? -7.813 -10.963 -5.507 1.00 93.75 180 ALA A O 1
ATOM 1343 N N . TRP A 1 181 ? -5.831 -9.916 -5.587 1.00 91.38 181 TRP A N 1
ATOM 1344 C CA . TRP A 1 181 ? -5.981 -9.283 -4.276 1.00 91.38 181 TRP A CA 1
ATOM 1345 C C . TRP A 1 181 ? -7.202 -8.353 -4.210 1.00 91.38 181 TRP A C 1
ATOM 1347 O O . TRP A 1 181 ? -7.978 -8.421 -3.256 1.00 91.38 181 TRP A O 1
ATOM 1357 N N . LEU A 1 182 ? -7.422 -7.517 -5.231 1.00 90.56 182 LEU A N 1
ATOM 1358 C CA . LEU A 1 182 ? -8.590 -6.631 -5.306 1.00 90.56 182 LEU A CA 1
ATOM 1359 C C . LEU A 1 182 ? -9.909 -7.412 -5.379 1.00 90.56 182 LEU A C 1
ATOM 1361 O O . LEU A 1 182 ? -10.887 -7.018 -4.739 1.00 90.56 182 LEU A O 1
ATOM 1365 N N . LEU A 1 183 ? -9.940 -8.516 -6.126 1.00 90.88 183 LEU A N 1
ATOM 1366 C CA . LEU A 1 183 ? -11.095 -9.407 -6.226 1.00 90.88 183 LEU A CA 1
ATOM 1367 C C . LEU A 1 183 ? -11.366 -10.106 -4.893 1.00 90.88 183 LEU A C 1
ATOM 1369 O O . LEU A 1 183 ? -12.484 -10.034 -4.389 1.00 90.88 183 LEU A O 1
ATOM 1373 N N . LEU A 1 184 ? -10.339 -10.690 -4.272 1.00 88.75 184 LEU A N 1
ATOM 1374 C CA . LEU A 1 184 ? -10.451 -11.365 -2.980 1.00 88.75 184 LEU A CA 1
ATOM 1375 C C . LEU A 1 184 ? -10.901 -10.391 -1.886 1.00 88.75 184 LEU A C 1
ATOM 1377 O O . LEU A 1 184 ? -11.729 -10.727 -1.040 1.00 88.75 184 LEU A O 1
ATOM 1381 N N . ARG A 1 185 ? -10.415 -9.146 -1.931 1.00 85.00 185 ARG A N 1
ATOM 1382 C CA . ARG A 1 185 ? -10.864 -8.071 -1.043 1.00 85.00 185 ARG A CA 1
ATOM 1383 C C . ARG A 1 185 ? -12.338 -7.721 -1.240 1.00 85.00 185 ARG A C 1
ATOM 1385 O O . ARG A 1 185 ? -13.013 -7.391 -0.268 1.00 85.00 185 ARG A O 1
ATOM 1392 N N . ARG A 1 186 ? -12.838 -7.763 -2.476 1.00 85.12 186 ARG A N 1
ATOM 1393 C CA . ARG A 1 186 ? -14.249 -7.484 -2.780 1.00 85.12 186 ARG A CA 1
ATOM 1394 C C . ARG A 1 186 ? -15.178 -8.602 -2.311 1.00 85.12 186 ARG A C 1
ATOM 1396 O O . ARG A 1 186 ? -16.285 -8.295 -1.873 1.00 85.12 186 ARG A O 1
ATOM 1403 N N . THR A 1 187 ? -14.743 -9.857 -2.401 1.00 83.62 187 THR A N 1
ATOM 1404 C CA . THR A 1 187 ? -15.599 -11.034 -2.175 1.00 83.62 187 THR A CA 1
ATOM 1405 C C . THR A 1 187 ? -15.512 -11.628 -0.770 1.00 83.62 187 THR A C 1
ATOM 1407 O O . THR A 1 187 ? -16.424 -12.344 -0.371 1.00 83.62 187 THR A O 1
ATOM 1410 N N . THR A 1 188 ? -14.462 -11.341 0.004 1.00 80.19 188 THR A N 1
ATOM 1411 C CA . THR A 1 188 ? -14.240 -11.967 1.323 1.00 80.19 188 THR A CA 1
ATOM 1412 C C . THR A 1 188 ? -14.320 -10.977 2.489 1.00 80.19 188 THR A C 1
ATOM 1414 O O . THR A 1 188 ? -14.395 -9.760 2.311 1.00 80.19 188 THR A O 1
ATOM 1417 N N . ALA A 1 189 ? -14.222 -11.499 3.719 1.00 61.88 189 ALA A N 1
ATOM 1418 C CA . ALA A 1 189 ? -14.120 -10.724 4.962 1.00 61.88 189 ALA A CA 1
ATOM 1419 C C . ALA A 1 189 ? -12.937 -9.726 5.000 1.00 61.88 189 ALA A C 1
ATOM 1421 O O . ALA A 1 189 ? -12.876 -8.876 5.887 1.00 61.88 189 ALA A O 1
ATOM 1422 N N . LEU A 1 190 ? -12.021 -9.767 4.022 1.00 64.75 190 LEU A N 1
ATOM 1423 C CA . LEU A 1 190 ? -11.019 -8.719 3.794 1.00 64.75 190 LEU A CA 1
ATOM 1424 C C . LEU A 1 190 ? -11.645 -7.352 3.457 1.00 64.75 190 LEU A C 1
ATOM 1426 O O . LEU A 1 190 ? -10.962 -6.336 3.556 1.00 64.75 190 LEU A O 1
ATOM 1430 N N . ARG A 1 191 ? -12.939 -7.296 3.113 1.00 63.59 191 ARG A N 1
ATOM 1431 C CA . ARG A 1 191 ? -13.689 -6.053 2.871 1.00 63.59 191 ARG A CA 1
ATOM 1432 C C . ARG A 1 191 ? -13.714 -5.115 4.083 1.00 63.59 191 ARG A C 1
ATOM 1434 O O . ARG A 1 191 ? -13.705 -3.901 3.900 1.00 63.59 191 ARG A O 1
ATOM 1441 N N . ALA A 1 192 ? -13.692 -5.672 5.297 1.00 62.38 192 ALA A N 1
ATOM 1442 C CA . ALA A 1 192 ? -13.632 -4.908 6.546 1.00 62.38 192 ALA A CA 1
ATOM 1443 C C . ALA A 1 192 ? -12.227 -4.358 6.850 1.00 62.38 192 ALA A C 1
ATOM 1445 O O . ALA A 1 192 ? -12.067 -3.527 7.743 1.00 62.38 192 ALA A O 1
ATOM 1446 N N . TRP A 1 193 ? -11.200 -4.811 6.123 1.00 65.50 193 TRP A N 1
ATOM 1447 C CA . TRP A 1 193 ? -9.833 -4.361 6.316 1.00 65.50 193 TRP A CA 1
ATOM 1448 C C . TRP A 1 193 ? -9.391 -3.430 5.187 1.00 65.50 193 TRP A C 1
ATOM 1450 O O . TRP A 1 193 ? -9.267 -3.811 4.020 1.00 65.50 193 TRP A O 1
ATOM 1460 N N . THR A 1 194 ? -9.106 -2.186 5.551 1.00 65.06 194 THR A N 1
ATOM 1461 C CA . THR A 1 194 ? -8.326 -1.266 4.733 1.00 65.06 194 THR A CA 1
ATOM 1462 C C . THR A 1 194 ? -6.905 -1.235 5.298 1.00 65.06 194 THR A C 1
ATOM 1464 O O . THR A 1 194 ? -6.740 -1.018 6.503 1.00 65.06 194 THR A O 1
ATOM 1467 N N . PRO A 1 195 ? -5.851 -1.487 4.490 1.00 68.06 195 PRO A N 1
ATOM 1468 C CA . PRO A 1 195 ? -4.504 -1.176 4.943 1.00 68.06 195 PRO A CA 1
ATOM 1469 C C . PRO A 1 195 ? -4.497 0.295 5.341 1.00 68.06 195 PRO A C 1
ATOM 1471 O O . PRO A 1 195 ? -4.990 1.137 4.588 1.00 68.06 195 PRO A O 1
ATOM 1474 N N . ALA A 1 196 ? -3.983 0.594 6.535 1.00 74.19 196 ALA A N 1
ATOM 1475 C CA . ALA A 1 196 ? -3.877 1.976 6.960 1.00 74.19 196 ALA A CA 1
ATOM 1476 C C . ALA A 1 196 ? -3.073 2.727 5.880 1.00 74.19 196 ALA A C 1
ATOM 1478 O O . ALA A 1 196 ? -1.975 2.285 5.516 1.00 74.19 196 ALA A O 1
ATOM 1479 N N . PRO A 1 197 ? -3.618 3.817 5.319 1.00 75.56 197 PRO A N 1
ATOM 1480 C CA . PRO A 1 197 ? -3.039 4.443 4.135 1.00 75.56 197 PRO A CA 1
ATOM 1481 C C . PRO A 1 197 ? -1.658 5.034 4.434 1.00 75.56 197 PRO A C 1
ATOM 1483 O O . PRO A 1 197 ? -0.814 5.119 3.547 1.00 75.56 197 PRO A O 1
ATOM 1486 N N . ILE A 1 198 ? -1.401 5.365 5.704 1.00 79.94 198 ILE A N 1
ATOM 1487 C CA . ILE A 1 198 ? -0.132 5.910 6.183 1.00 79.94 198 ILE A CA 1
ATOM 1488 C C . ILE A 1 198 ? 1.029 4.904 6.075 1.00 79.94 198 ILE A C 1
ATOM 1490 O O . ILE A 1 198 ? 1.972 5.190 5.340 1.00 79.94 198 ILE A O 1
ATOM 1494 N N . PRO A 1 199 ? 1.016 3.737 6.751 1.00 81.75 199 PRO A N 1
ATOM 1495 C CA . PRO A 1 199 ? 2.130 2.792 6.673 1.00 81.75 199 PRO A CA 1
ATOM 1496 C C . PRO A 1 199 ? 2.343 2.246 5.260 1.00 81.75 199 PRO A C 1
ATOM 1498 O O . PRO A 1 199 ? 3.487 2.137 4.834 1.00 81.75 199 PRO A O 1
ATOM 1501 N N . LEU A 1 200 ? 1.272 1.964 4.507 1.00 82.19 200 LEU A N 1
ATOM 1502 C CA . LEU A 1 200 ? 1.402 1.510 3.119 1.00 82.19 200 LEU A CA 1
ATOM 1503 C C . LEU A 1 200 ? 1.992 2.606 2.223 1.00 82.19 200 LEU A C 1
ATOM 1505 O O . LEU A 1 200 ? 2.905 2.346 1.441 1.00 82.19 200 LEU A O 1
ATOM 1509 N N . GLY A 1 201 ? 1.496 3.839 2.352 1.00 84.69 201 GLY A N 1
ATOM 1510 C CA . GLY A 1 201 ? 2.006 4.969 1.588 1.00 84.69 201 GLY A CA 1
ATOM 1511 C C . GLY A 1 201 ? 3.471 5.261 1.903 1.00 84.69 201 GLY A C 1
ATOM 1512 O O . GLY A 1 201 ? 4.228 5.535 0.981 1.00 84.69 201 GLY A O 1
ATOM 1513 N N . LEU A 1 202 ? 3.903 5.144 3.164 1.00 87.38 202 LEU A N 1
ATOM 1514 C CA . LEU A 1 202 ? 5.315 5.276 3.542 1.00 87.38 202 LEU A CA 1
ATOM 1515 C C . LEU A 1 202 ? 6.164 4.115 3.008 1.00 87.38 202 LEU A C 1
ATOM 1517 O O . LEU A 1 202 ? 7.233 4.358 2.450 1.00 87.38 202 LEU A O 1
ATOM 1521 N N . ALA A 1 203 ? 5.670 2.878 3.117 1.00 86.50 203 ALA A N 1
ATOM 1522 C CA . ALA A 1 203 ? 6.353 1.682 2.625 1.00 86.50 203 ALA A CA 1
ATOM 1523 C C . ALA A 1 203 ? 6.581 1.702 1.106 1.00 86.50 203 ALA A C 1
ATOM 1525 O O . ALA A 1 203 ? 7.511 1.064 0.630 1.00 86.50 203 ALA A O 1
ATOM 1526 N N . LEU A 1 204 ? 5.769 2.443 0.347 1.00 87.00 204 LEU A N 1
ATOM 1527 C CA . LEU A 1 204 ? 5.993 2.682 -1.080 1.00 87.00 204 LEU A CA 1
ATOM 1528 C C . LEU A 1 204 ? 6.786 3.974 -1.328 1.00 87.00 204 LEU A C 1
ATOM 1530 O O . LEU A 1 204 ? 7.747 3.976 -2.088 1.00 87.00 204 LEU A O 1
ATOM 1534 N N . ALA A 1 205 ? 6.438 5.088 -0.684 1.00 90.25 205 ALA A N 1
ATOM 1535 C CA . ALA A 1 205 ? 7.064 6.378 -0.968 1.00 90.25 205 ALA A CA 1
ATOM 1536 C C . ALA A 1 205 ? 8.567 6.395 -0.656 1.00 90.25 205 ALA A C 1
ATOM 1538 O O . ALA A 1 205 ? 9.330 6.966 -1.435 1.00 90.25 205 ALA A O 1
ATOM 1539 N N . VAL A 1 206 ? 8.985 5.764 0.447 1.00 91.69 206 VAL A N 1
ATOM 1540 C CA . VAL A 1 206 ? 10.375 5.789 0.925 1.00 91.69 206 VAL A CA 1
ATOM 1541 C C . VAL A 1 206 ? 11.323 4.991 0.024 1.00 91.69 206 VAL A C 1
ATOM 1543 O O . VAL A 1 206 ? 12.237 5.607 -0.521 1.00 91.69 206 VAL A O 1
ATOM 1546 N N . PRO A 1 207 ? 11.151 3.670 -0.199 1.00 91.56 207 PRO A N 1
ATOM 1547 C CA . PRO A 1 207 ? 12.119 2.912 -0.990 1.00 91.56 207 PRO A CA 1
ATOM 1548 C C . PRO A 1 207 ? 12.165 3.387 -2.443 1.00 91.56 207 PRO A C 1
ATOM 1550 O O . PRO A 1 207 ? 13.250 3.563 -2.987 1.00 91.56 207 PRO A O 1
ATOM 1553 N N . PHE A 1 208 ? 11.013 3.685 -3.056 1.00 91.50 208 PHE A N 1
ATOM 1554 C CA . PHE A 1 208 ? 10.981 4.211 -4.422 1.00 91.50 208 PHE A CA 1
ATOM 1555 C C . PHE A 1 208 ? 11.517 5.647 -4.503 1.00 91.50 208 PHE A C 1
ATOM 1557 O O . PHE A 1 208 ? 12.174 5.999 -5.478 1.00 91.50 208 PHE A O 1
ATOM 1564 N N . GLY A 1 209 ? 11.297 6.463 -3.468 1.00 92.44 209 GLY A N 1
ATOM 1565 C CA . GLY A 1 209 ? 11.852 7.814 -3.372 1.00 92.44 209 GLY A CA 1
ATOM 1566 C C . GLY A 1 209 ? 13.372 7.832 -3.206 1.00 92.44 209 GLY A C 1
ATOM 1567 O O . GLY A 1 209 ? 14.014 8.732 -3.732 1.00 92.44 209 GLY A O 1
ATOM 1568 N N . LEU A 1 210 ? 13.949 6.832 -2.529 1.00 94.06 210 LEU A N 1
ATOM 1569 C CA . LEU A 1 210 ? 15.401 6.659 -2.396 1.00 94.06 210 LEU A CA 1
ATOM 1570 C C . LEU A 1 210 ? 16.030 6.023 -3.642 1.00 94.06 210 LEU A C 1
ATOM 1572 O O . LEU A 1 210 ? 17.102 6.444 -4.069 1.00 94.06 210 LEU A O 1
ATOM 1576 N N . ALA A 1 211 ? 15.362 5.041 -4.251 1.00 92.12 211 ALA A N 1
ATOM 1577 C CA . ALA A 1 211 ? 15.845 4.388 -5.466 1.00 92.12 211 ALA A CA 1
ATOM 1578 C C . ALA A 1 211 ? 15.851 5.343 -6.670 1.00 92.12 211 ALA A C 1
ATOM 1580 O O . ALA A 1 211 ? 16.782 5.318 -7.470 1.00 92.12 211 ALA A O 1
ATOM 1581 N N . ALA A 1 212 ? 14.842 6.212 -6.786 1.00 95.06 212 ALA A N 1
ATOM 1582 C CA . ALA A 1 212 ? 14.698 7.157 -7.890 1.00 95.06 212 ALA A CA 1
ATOM 1583 C C . ALA A 1 212 ? 15.951 8.017 -8.173 1.00 95.06 212 ALA A C 1
ATOM 1585 O O . ALA A 1 212 ? 16.451 7.944 -9.295 1.00 95.06 212 ALA A O 1
ATOM 1586 N N . PRO A 1 213 ? 16.492 8.811 -7.224 1.00 94.94 213 PRO A N 1
ATOM 1587 C CA . PRO A 1 213 ? 17.654 9.656 -7.486 1.00 94.94 213 PRO A CA 1
ATOM 1588 C C . PRO A 1 213 ? 18.902 8.836 -7.809 1.00 94.94 213 PRO A C 1
ATOM 1590 O O . PRO A 1 213 ? 19.669 9.248 -8.671 1.00 94.94 213 PRO A O 1
ATOM 1593 N N . VAL A 1 214 ? 19.086 7.670 -7.180 1.00 94.81 214 VAL A N 1
ATOM 1594 C CA . VAL A 1 214 ? 20.221 6.779 -7.465 1.00 94.81 214 VAL A CA 1
ATOM 1595 C C . VAL A 1 214 ? 20.149 6.278 -8.907 1.00 94.81 214 VAL A C 1
ATOM 1597 O O . VAL A 1 214 ? 21.099 6.449 -9.665 1.00 94.81 214 VAL A O 1
ATOM 1600 N N . LEU A 1 215 ? 19.005 5.724 -9.318 1.00 92.88 215 LEU A N 1
ATOM 1601 C CA . LEU A 1 215 ? 18.803 5.205 -10.674 1.00 92.88 215 LEU A CA 1
ATOM 1602 C C . LEU A 1 215 ? 18.904 6.318 -11.729 1.00 92.88 215 LEU A C 1
ATOM 1604 O O . LEU A 1 215 ? 19.577 6.149 -12.743 1.00 92.88 215 LEU A O 1
ATOM 1608 N N . ILE A 1 216 ? 18.310 7.487 -11.471 1.00 94.50 216 ILE A N 1
ATOM 1609 C CA . ILE A 1 216 ? 18.419 8.644 -12.370 1.00 94.50 216 ILE A CA 1
ATOM 1610 C C . ILE A 1 216 ? 19.871 9.121 -12.467 1.00 94.50 216 ILE A C 1
ATOM 1612 O O . ILE A 1 216 ? 20.326 9.405 -13.571 1.00 94.50 216 ILE A O 1
ATOM 1616 N N . ALA A 1 217 ? 20.609 9.183 -11.355 1.00 93.44 217 ALA A N 1
ATOM 1617 C CA . ALA A 1 217 ? 22.013 9.588 -11.354 1.00 93.44 217 ALA A CA 1
ATOM 1618 C C . ALA A 1 217 ? 22.889 8.611 -12.147 1.00 93.44 217 ALA A C 1
ATOM 1620 O O . ALA A 1 217 ? 23.705 9.063 -12.945 1.00 93.44 217 ALA A O 1
ATOM 1621 N N . TYR A 1 218 ? 22.685 7.296 -12.005 1.00 89.62 218 TYR A N 1
ATOM 1622 C CA . TYR A 1 218 ? 23.375 6.293 -12.827 1.00 89.62 218 TYR A CA 1
ATOM 1623 C C . TYR A 1 218 ? 23.060 6.456 -14.317 1.00 89.62 218 TYR A C 1
ATOM 1625 O O . TYR A 1 218 ? 23.970 6.442 -15.144 1.00 89.62 218 TYR A O 1
ATOM 1633 N N . GLY A 1 219 ? 21.790 6.674 -14.665 1.00 89.19 219 GLY A N 1
ATOM 1634 C CA . GLY A 1 219 ? 21.388 6.961 -16.041 1.00 89.19 219 GLY A CA 1
ATOM 1635 C C . GLY A 1 219 ? 22.020 8.248 -16.588 1.00 89.19 219 GLY A C 1
ATOM 1636 O O . GLY A 1 219 ? 22.615 8.252 -17.662 1.00 89.19 219 GLY A O 1
ATOM 1637 N N . ALA A 1 220 ? 21.962 9.343 -15.832 1.00 90.19 220 ALA A N 1
ATOM 1638 C CA . ALA A 1 220 ? 22.540 10.627 -16.224 1.00 90.19 220 ALA A CA 1
ATOM 1639 C C . ALA A 1 220 ? 24.072 10.566 -16.341 1.00 90.19 220 ALA A C 1
ATOM 1641 O O . ALA A 1 220 ? 24.637 11.122 -17.280 1.00 90.19 220 ALA A O 1
ATOM 1642 N N . ALA A 1 221 ? 24.741 9.852 -15.433 1.00 88.06 221 ALA A N 1
ATOM 1643 C CA . ALA A 1 221 ? 26.174 9.595 -15.512 1.00 88.06 221 ALA A CA 1
ATOM 1644 C C . ALA A 1 221 ? 26.516 8.763 -16.755 1.00 88.06 221 ALA A C 1
ATOM 1646 O O . ALA A 1 221 ? 27.465 9.100 -17.456 1.00 88.06 221 ALA A O 1
ATOM 1647 N N . GLY A 1 222 ? 25.721 7.737 -17.081 1.00 84.19 222 GLY A N 1
ATOM 1648 C CA . GLY A 1 222 ? 25.873 6.970 -18.321 1.00 84.19 222 GLY A CA 1
ATOM 1649 C C . GLY A 1 222 ? 25.796 7.854 -19.570 1.00 84.19 222 GLY A C 1
ATOM 1650 O O . GLY A 1 222 ? 26.656 7.759 -20.444 1.00 84.19 222 GLY A O 1
ATOM 1651 N N . LEU A 1 223 ? 24.838 8.790 -19.613 1.00 83.62 223 LEU A N 1
ATOM 1652 C CA . LEU A 1 223 ? 24.754 9.787 -20.688 1.00 83.62 223 LEU A CA 1
ATOM 1653 C C . LEU A 1 223 ? 25.985 10.703 -20.731 1.00 83.62 223 LEU A C 1
ATOM 1655 O O . LEU A 1 223 ? 26.522 10.948 -21.809 1.00 83.62 223 LEU A O 1
ATOM 1659 N N . TYR A 1 224 ? 26.432 11.200 -19.574 1.00 84.12 224 TYR A N 1
ATOM 1660 C CA . TYR A 1 224 ? 27.555 12.135 -19.465 1.00 84.12 224 TYR A CA 1
ATOM 1661 C C . TYR A 1 224 ? 28.888 11.506 -19.890 1.00 84.12 224 TYR A C 1
ATOM 1663 O O . TYR A 1 224 ? 29.628 12.088 -20.680 1.00 84.12 224 TYR A O 1
ATOM 1671 N N . TRP A 1 225 ? 29.167 10.292 -19.412 1.00 83.00 225 TRP A N 1
ATOM 1672 C CA . TRP A 1 225 ? 30.394 9.546 -19.707 1.00 83.00 225 TRP A CA 1
ATOM 1673 C C . TRP A 1 225 ? 30.336 8.777 -21.031 1.00 83.00 225 TRP A C 1
ATOM 1675 O O . TRP A 1 225 ? 31.249 8.011 -21.327 1.00 83.00 225 TRP A O 1
ATOM 1685 N N . GLN A 1 226 ? 29.266 8.949 -21.815 1.00 74.94 226 GLN A N 1
ATOM 1686 C CA . GLN A 1 226 ? 29.021 8.215 -23.062 1.00 74.94 226 GLN A CA 1
ATOM 1687 C C . GLN A 1 226 ? 29.014 6.682 -22.880 1.00 74.94 226 GLN A C 1
ATOM 1689 O O . GLN A 1 226 ? 29.142 5.925 -23.841 1.00 74.94 226 GLN A O 1
ATOM 1694 N N . ALA A 1 227 ? 28.807 6.210 -21.649 1.00 72.69 227 ALA A N 1
ATOM 1695 C CA . ALA A 1 227 ? 28.637 4.806 -21.320 1.00 72.69 227 ALA A CA 1
ATOM 1696 C C . ALA A 1 227 ? 27.171 4.428 -21.561 1.00 72.69 227 ALA A C 1
ATOM 1698 O O . ALA A 1 227 ? 26.358 4.439 -20.641 1.00 72.69 227 ALA A O 1
ATOM 1699 N N . GLN A 1 228 ? 26.842 4.111 -22.820 1.00 68.25 228 GLN A N 1
ATOM 1700 C CA . GLN A 1 228 ? 25.471 3.829 -23.284 1.00 68.25 228 GLN A CA 1
ATOM 1701 C C . GLN A 1 228 ? 24.886 2.508 -22.753 1.00 68.25 228 GLN A C 1
ATOM 1703 O O . GLN A 1 228 ? 23.708 2.209 -22.966 1.00 68.25 228 GLN A O 1
ATOM 1708 N N . HIS A 1 229 ? 25.701 1.692 -22.084 1.00 68.94 229 HIS A N 1
ATOM 1709 C CA . HIS A 1 229 ? 25.252 0.442 -21.489 1.00 68.94 229 HIS A CA 1
ATOM 1710 C C . HIS A 1 229 ? 24.272 0.736 -20.354 1.00 68.94 229 HIS A C 1
ATOM 1712 O O . HIS A 1 229 ? 24.589 1.461 -19.411 1.00 68.94 229 HIS A O 1
ATOM 1718 N N . TRP A 1 230 ? 23.067 0.170 -20.461 1.00 74.06 230 TRP A N 1
ATOM 1719 C CA . TRP A 1 230 ? 22.027 0.193 -19.427 1.00 74.06 230 TRP A CA 1
ATOM 1720 C C . TRP A 1 230 ? 21.464 1.587 -19.077 1.00 74.06 230 TRP A C 1
ATOM 1722 O O . TRP A 1 230 ? 20.538 1.690 -18.271 1.00 74.06 230 TRP A O 1
ATOM 1732 N N . THR A 1 231 ? 21.955 2.660 -19.711 1.00 84.06 231 THR A N 1
ATOM 1733 C CA . THR A 1 231 ? 21.570 4.058 -19.450 1.00 84.06 231 THR A CA 1
ATOM 1734 C C . THR A 1 231 ? 20.064 4.267 -19.509 1.00 84.06 231 THR A C 1
ATOM 1736 O O . THR A 1 231 ? 19.457 4.790 -18.574 1.00 84.06 231 THR A O 1
ATOM 1739 N N . LEU A 1 232 ? 19.454 3.814 -20.606 1.00 83.12 232 LEU A N 1
ATOM 1740 C CA . LEU A 1 232 ? 18.022 3.940 -20.837 1.00 83.12 232 LEU A CA 1
ATOM 1741 C C . LEU A 1 232 ? 17.221 3.200 -19.758 1.00 83.12 232 LEU A C 1
ATOM 1743 O O . LEU A 1 232 ? 16.225 3.732 -19.280 1.00 83.12 232 LEU A O 1
ATOM 1747 N N . SER A 1 233 ? 17.688 2.022 -19.334 1.00 84.06 233 SER A N 1
ATOM 1748 C CA . SER A 1 233 ? 17.032 1.227 -18.294 1.00 84.06 233 SER A CA 1
ATOM 1749 C C . SER A 1 233 ? 17.067 1.899 -16.925 1.00 84.06 233 SER A C 1
ATOM 1751 O O . SER A 1 233 ? 16.050 1.962 -16.234 1.00 84.06 233 SER A O 1
ATOM 1753 N N . TYR A 1 234 ? 18.211 2.466 -16.537 1.00 88.50 234 TYR A N 1
ATOM 1754 C CA . TYR A 1 234 ? 18.320 3.199 -15.277 1.00 88.50 234 TYR A CA 1
ATOM 1755 C C . TYR A 1 234 ? 17.433 4.452 -15.260 1.00 88.50 234 TYR A C 1
ATOM 1757 O O . TYR A 1 234 ? 16.757 4.717 -14.262 1.00 88.50 234 TYR A O 1
ATOM 1765 N N . LEU A 1 235 ? 17.359 5.180 -16.380 1.00 90.06 235 LEU A N 1
ATOM 1766 C CA . LEU A 1 235 ? 16.479 6.344 -16.509 1.00 90.06 235 LEU A CA 1
ATOM 1767 C C . LEU A 1 235 ? 14.997 5.960 -16.423 1.00 90.06 235 LEU A C 1
ATOM 1769 O O . LEU A 1 235 ? 14.256 6.571 -15.651 1.00 90.06 235 LEU A O 1
ATOM 1773 N N . THR A 1 236 ? 14.548 4.947 -17.169 1.00 90.38 236 THR A N 1
ATOM 1774 C CA . THR A 1 236 ? 13.138 4.518 -17.150 1.00 90.38 236 THR A CA 1
ATOM 1775 C C . THR A 1 236 ? 12.736 3.962 -15.784 1.00 90.38 236 THR A C 1
ATOM 1777 O O . THR A 1 236 ? 11.683 4.341 -15.261 1.00 90.38 236 THR A O 1
ATOM 1780 N N . ALA A 1 237 ? 13.579 3.131 -15.161 1.00 89.44 237 ALA A N 1
ATOM 1781 C CA . ALA A 1 237 ? 13.342 2.591 -13.823 1.00 89.44 237 ALA A CA 1
ATOM 1782 C C . ALA A 1 237 ? 13.261 3.706 -12.767 1.00 89.44 237 ALA A C 1
ATOM 1784 O O . ALA A 1 237 ? 12.348 3.707 -11.932 1.00 89.44 237 ALA A O 1
ATOM 1785 N N . GLY A 1 238 ? 14.169 4.684 -12.842 1.00 91.31 238 GLY A N 1
ATOM 1786 C CA . GLY A 1 238 ? 14.183 5.855 -11.971 1.00 91.31 238 GLY A CA 1
ATOM 1787 C C . GLY A 1 238 ? 12.937 6.731 -12.125 1.00 91.31 238 GLY A C 1
ATOM 1788 O O . GLY A 1 238 ? 12.303 7.074 -11.128 1.00 91.31 238 GLY A O 1
ATOM 1789 N N . LEU A 1 239 ? 12.518 7.034 -13.358 1.00 93.81 239 LEU A N 1
ATOM 1790 C CA . LEU A 1 239 ? 11.304 7.820 -13.629 1.00 93.81 239 LEU A CA 1
ATOM 1791 C C . LEU A 1 239 ? 10.028 7.117 -13.141 1.00 93.81 239 LEU A C 1
ATOM 1793 O O . LEU A 1 239 ? 9.157 7.754 -12.543 1.00 93.81 239 LEU A O 1
ATOM 1797 N N . LEU A 1 240 ? 9.925 5.800 -13.337 1.00 91.81 240 LEU A N 1
ATOM 1798 C CA . LEU A 1 240 ? 8.818 5.008 -12.796 1.00 91.81 240 LEU A CA 1
ATOM 1799 C C . LEU A 1 240 ? 8.819 5.021 -11.261 1.00 91.81 240 LEU A C 1
ATOM 1801 O O . LEU A 1 240 ? 7.757 5.159 -10.649 1.00 91.81 240 LEU A O 1
ATOM 1805 N N . ALA A 1 241 ? 9.994 4.947 -10.630 1.00 92.75 241 ALA A N 1
ATOM 1806 C CA . ALA A 1 241 ? 10.118 5.058 -9.179 1.00 92.75 241 ALA A CA 1
ATOM 1807 C C . ALA A 1 241 ? 9.670 6.441 -8.663 1.00 92.75 241 ALA A C 1
ATOM 1809 O O . ALA A 1 241 ? 8.944 6.513 -7.667 1.00 92.75 241 ALA A O 1
ATOM 1810 N N . VAL A 1 242 ? 9.990 7.532 -9.378 1.00 95.38 242 VAL A N 1
ATOM 1811 C CA . VAL A 1 242 ? 9.463 8.879 -9.076 1.00 95.38 242 VAL A CA 1
ATOM 1812 C C . VAL A 1 242 ? 7.937 8.896 -9.146 1.00 95.38 242 VAL A C 1
ATOM 1814 O O . VAL A 1 242 ? 7.293 9.409 -8.230 1.00 95.38 242 VAL A O 1
ATOM 1817 N N . ALA A 1 243 ? 7.340 8.325 -10.195 1.00 93.50 243 ALA A N 1
ATOM 1818 C CA . ALA A 1 243 ? 5.886 8.294 -10.348 1.00 93.50 243 ALA A CA 1
ATOM 1819 C C . ALA A 1 243 ? 5.197 7.533 -9.198 1.00 93.50 243 ALA A C 1
ATOM 1821 O O . ALA A 1 243 ? 4.216 8.025 -8.627 1.00 93.50 243 ALA A O 1
ATOM 1822 N N . ILE A 1 244 ? 5.736 6.374 -8.802 1.00 91.56 244 ILE A N 1
ATOM 1823 C CA . ILE A 1 244 ? 5.233 5.584 -7.664 1.00 91.56 244 ILE A CA 1
ATOM 1824 C C . ILE A 1 244 ? 5.380 6.369 -6.353 1.00 91.56 244 ILE A C 1
ATOM 1826 O O . ILE A 1 244 ? 4.416 6.503 -5.598 1.00 91.56 244 ILE A O 1
ATOM 1830 N N . SER A 1 245 ? 6.549 6.959 -6.093 1.00 93.44 245 SER A N 1
ATOM 1831 C CA . SER A 1 245 ? 6.780 7.731 -4.866 1.00 93.44 245 SER A CA 1
ATOM 1832 C C . SER A 1 245 ? 5.895 8.984 -4.790 1.00 93.44 245 SER A C 1
ATOM 1834 O O . SER A 1 245 ? 5.291 9.272 -3.751 1.00 93.44 245 SER A O 1
ATOM 1836 N N . ALA A 1 246 ? 5.724 9.701 -5.904 1.00 93.75 246 ALA A N 1
ATOM 1837 C CA . ALA A 1 246 ? 4.879 10.889 -5.980 1.00 93.75 246 ALA A CA 1
ATOM 1838 C C . ALA A 1 246 ? 3.392 10.559 -5.785 1.00 93.75 246 ALA A C 1
ATOM 1840 O O . ALA A 1 246 ? 2.686 11.285 -5.080 1.00 93.75 246 ALA A O 1
ATOM 1841 N N . THR A 1 247 ? 2.902 9.468 -6.380 1.00 91.94 247 THR A N 1
ATOM 1842 C CA . THR A 1 247 ? 1.512 9.017 -6.195 1.00 91.94 247 THR A CA 1
ATOM 1843 C C . THR A 1 247 ? 1.254 8.564 -4.758 1.00 91.94 247 THR A C 1
ATOM 1845 O O . THR A 1 247 ? 0.273 9.014 -4.160 1.00 91.94 247 THR A O 1
ATOM 1848 N N . ALA A 1 248 ? 2.168 7.793 -4.161 1.00 89.56 248 ALA A N 1
ATOM 1849 C CA . ALA A 1 248 ? 2.097 7.399 -2.754 1.00 89.56 248 ALA A CA 1
ATOM 1850 C C . ALA A 1 248 ? 2.112 8.620 -1.813 1.00 89.56 248 ALA A C 1
ATOM 1852 O O . ALA A 1 248 ? 1.264 8.744 -0.929 1.00 89.56 248 ALA A O 1
ATOM 1853 N N . THR A 1 249 ? 3.000 9.588 -2.054 1.00 90.81 249 THR A N 1
ATOM 1854 C CA . THR A 1 249 ? 3.089 10.825 -1.257 1.00 90.81 249 THR A CA 1
ATOM 1855 C C . THR A 1 249 ? 1.828 11.682 -1.378 1.00 90.81 249 THR A C 1
ATOM 1857 O O . THR A 1 249 ? 1.353 12.239 -0.386 1.00 90.81 249 THR A O 1
ATOM 1860 N N . ARG A 1 250 ? 1.240 11.788 -2.577 1.00 90.75 250 ARG A N 1
ATOM 1861 C CA . ARG A 1 250 ? -0.036 12.498 -2.777 1.00 90.75 250 ARG A CA 1
ATOM 1862 C C . ARG A 1 250 ? -1.180 11.825 -2.023 1.00 90.75 250 ARG A C 1
ATOM 1864 O O . ARG A 1 250 ? -1.981 12.535 -1.420 1.00 90.75 250 ARG A O 1
ATOM 1871 N N . ALA A 1 251 ? -1.239 10.493 -2.021 1.00 86.81 251 ALA A N 1
ATOM 1872 C CA . ALA A 1 251 ? -2.228 9.751 -1.242 1.00 86.81 251 ALA A CA 1
ATOM 1873 C C . ALA A 1 251 ? -2.075 10.028 0.265 1.00 86.81 251 ALA A C 1
ATOM 1875 O O . ALA A 1 251 ? -3.048 10.396 0.917 1.00 86.81 251 ALA A O 1
ATOM 1876 N N . LEU A 1 252 ? -0.844 9.993 0.790 1.00 88.12 252 LEU A N 1
ATOM 1877 C CA . LEU A 1 252 ? -0.553 10.338 2.189 1.00 88.12 252 LEU A CA 1
ATOM 1878 C C . LEU A 1 252 ? -0.992 11.760 2.564 1.00 88.12 252 LEU A C 1
ATOM 1880 O O . LEU A 1 252 ? -1.538 11.977 3.646 1.00 88.12 252 LEU A O 1
ATOM 1884 N N . ARG A 1 253 ? -0.750 12.740 1.685 1.00 88.94 253 ARG A N 1
ATOM 1885 C CA . ARG A 1 253 ? -1.148 14.137 1.924 1.00 88.94 253 ARG A CA 1
ATOM 1886 C C . ARG A 1 253 ? -2.667 14.298 1.974 1.00 88.94 253 ARG A C 1
ATOM 1888 O O . ARG A 1 253 ? -3.151 15.016 2.839 1.00 88.94 253 ARG A O 1
ATOM 1895 N N . ARG A 1 254 ? -3.412 13.625 1.089 1.00 86.69 254 ARG A N 1
ATOM 1896 C CA . ARG A 1 254 ? -4.889 13.670 1.075 1.00 86.69 254 ARG A CA 1
ATOM 1897 C C . ARG A 1 254 ? -5.495 13.141 2.374 1.00 86.69 254 ARG A C 1
ATOM 1899 O O . ARG A 1 254 ? -6.428 13.740 2.898 1.00 86.69 254 ARG A O 1
ATOM 1906 N N . GLU A 1 255 ? -4.924 12.071 2.911 1.00 82.75 255 GLU A N 1
ATOM 1907 C CA . GLU A 1 255 ? -5.367 11.474 4.176 1.00 82.75 255 GLU A CA 1
ATOM 1908 C C . GLU A 1 255 ? -5.075 12.386 5.374 1.00 82.75 255 GLU A C 1
ATOM 1910 O O . GLU A 1 255 ? -5.933 12.572 6.226 1.00 82.75 255 GLU A O 1
ATOM 1915 N N . ARG A 1 256 ? -3.900 13.035 5.419 1.00 81.44 256 ARG A N 1
ATOM 1916 C CA . ARG A 1 256 ? -3.560 13.985 6.498 1.00 81.44 256 ARG A CA 1
ATOM 1917 C C . ARG A 1 256 ? -4.398 15.264 6.485 1.00 81.44 256 ARG A C 1
ATOM 1919 O O . ARG A 1 256 ? -4.604 15.856 7.535 1.00 81.44 256 ARG A O 1
ATOM 1926 N N . LEU A 1 257 ? -4.811 15.715 5.301 1.00 81.88 257 LEU A N 1
ATOM 1927 C CA . LEU A 1 257 ? -5.615 16.928 5.125 1.00 81.88 257 LEU A CA 1
ATOM 1928 C C . LEU A 1 257 ? -7.115 16.682 5.323 1.00 81.88 257 LEU A C 1
ATOM 1930 O O . LEU A 1 257 ? -7.877 17.643 5.397 1.00 81.88 257 LEU A O 1
ATOM 1934 N N . SER A 1 258 ? -7.546 15.421 5.400 1.00 74.25 258 SER A N 1
ATOM 1935 C CA . SER A 1 258 ? -8.931 15.092 5.720 1.00 74.25 258 SER A CA 1
ATOM 1936 C C . SER A 1 258 ? -9.141 15.311 7.223 1.00 74.25 258 SER A C 1
ATOM 1938 O O . SER A 1 258 ? -8.470 14.651 8.020 1.00 74.25 258 SER A O 1
ATOM 1940 N N . PRO A 1 259 ? -10.011 16.249 7.643 1.00 60.09 259 PRO A N 1
ATOM 1941 C CA . PRO A 1 259 ? -10.217 16.518 9.057 1.00 60.09 259 PRO A CA 1
ATOM 1942 C C . PRO A 1 259 ? -10.727 15.248 9.757 1.00 60.09 259 PRO A C 1
ATOM 1944 O O . PRO A 1 259 ? -11.594 14.557 9.206 1.00 60.09 259 PRO A O 1
ATOM 1947 N N . PRO A 1 260 ? -10.210 14.921 10.955 1.00 52.09 260 PRO A N 1
ATOM 1948 C CA . PRO A 1 260 ? -10.671 13.766 11.711 1.00 52.09 260 PRO A CA 1
ATOM 1949 C C . PRO A 1 260 ? -12.144 13.983 12.076 1.00 52.09 260 PRO A C 1
ATOM 1951 O O . PRO A 1 260 ? -12.461 14.799 12.934 1.00 52.09 260 PRO A O 1
ATOM 1954 N N . GLY A 1 261 ? -13.045 13.288 11.377 1.00 56.00 261 GLY A N 1
ATOM 1955 C CA . GLY A 1 261 ? -14.486 13.340 11.635 1.00 56.00 261 GLY A CA 1
ATOM 1956 C C . GLY A 1 261 ? -15.370 13.832 10.490 1.00 56.00 261 GLY A C 1
ATOM 1957 O O . GLY A 1 261 ? -16.576 13.908 10.697 1.00 56.00 261 GLY A O 1
ATOM 1958 N N . ALA A 1 262 ? -14.852 14.126 9.290 1.00 50.66 262 ALA A N 1
ATOM 1959 C CA . ALA A 1 262 ? -15.742 14.341 8.144 1.00 50.66 262 ALA A CA 1
ATOM 1960 C C . ALA A 1 262 ? -16.478 13.022 7.822 1.00 50.66 262 ALA A C 1
ATOM 1962 O O . ALA A 1 262 ? -15.822 12.058 7.412 1.00 50.66 262 ALA A O 1
ATOM 1963 N N . PRO A 1 263 ? -17.809 12.932 8.018 1.00 46.66 263 PRO A N 1
ATOM 1964 C CA . PRO A 1 263 ? -18.545 11.714 7.723 1.00 46.66 263 PRO A CA 1
ATOM 1965 C C . PRO A 1 263 ? -18.367 11.395 6.241 1.00 46.66 263 PRO A C 1
ATOM 1967 O O . PRO A 1 263 ? -18.605 12.242 5.374 1.00 46.66 263 PRO A O 1
ATOM 1970 N N . SER A 1 264 ? -17.930 10.171 5.943 1.00 44.81 264 SER A N 1
ATOM 1971 C CA . SER A 1 264 ? -17.957 9.650 4.582 1.00 44.81 26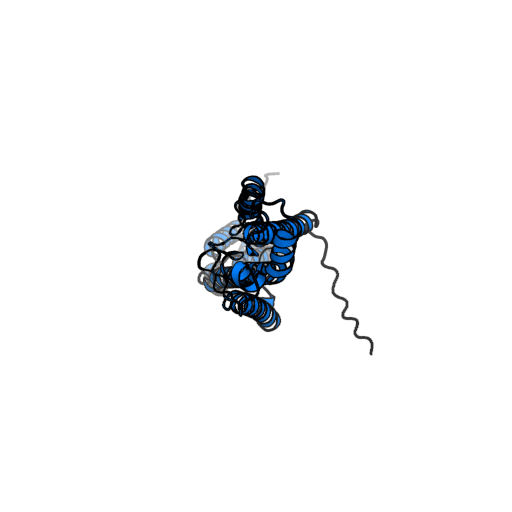4 SER A CA 1
ATOM 1972 C C . SER A 1 264 ? -19.380 9.822 4.068 1.00 44.81 264 SER A C 1
ATOM 1974 O O . SER A 1 264 ? -20.294 9.215 4.633 1.00 44.81 264 SER A O 1
ATOM 1976 N N . LYS A 1 265 ? -19.576 10.675 3.051 1.00 41.84 265 LYS A N 1
ATOM 1977 C CA . LYS A 1 265 ? -20.880 10.828 2.397 1.00 41.84 265 LYS A CA 1
ATOM 1978 C C . LYS A 1 265 ? -21.418 9.420 2.131 1.00 41.84 265 LYS A C 1
ATOM 1980 O O . LYS A 1 265 ? -20.701 8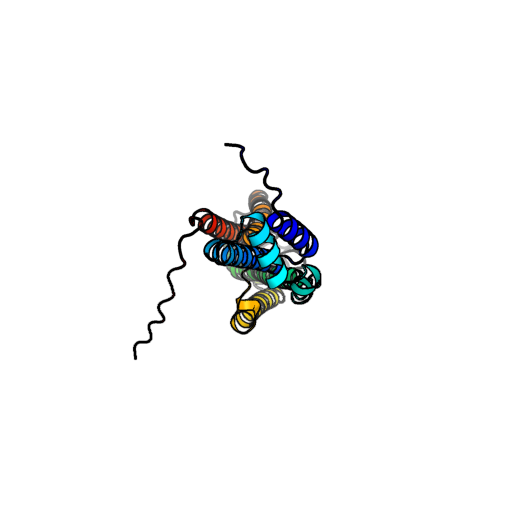.644 1.488 1.00 41.84 265 LYS A O 1
ATOM 1985 N N . PRO A 1 266 ? -22.607 9.060 2.645 1.00 47.25 266 PRO A N 1
ATOM 1986 C CA . PRO A 1 266 ? -23.198 7.782 2.311 1.00 47.25 266 PRO A CA 1
ATOM 1987 C C . PRO A 1 266 ? -23.271 7.722 0.790 1.00 47.25 266 PRO A C 1
ATOM 1989 O O . PRO A 1 266 ? -23.734 8.664 0.145 1.00 47.25 266 PRO A O 1
ATOM 1992 N N . ILE A 1 267 ? -22.723 6.646 0.229 1.00 50.91 267 ILE A N 1
ATOM 1993 C CA . ILE A 1 267 ? -22.907 6.304 -1.173 1.00 50.91 267 ILE A CA 1
ATOM 1994 C C . ILE A 1 267 ? -24.415 6.137 -1.319 1.00 50.91 267 ILE A C 1
ATOM 1996 O O . ILE A 1 267 ? -24.971 5.115 -0.921 1.00 50.91 267 ILE A O 1
ATOM 2000 N N . THR A 1 268 ? -25.088 7.181 -1.795 1.00 51.72 268 THR A N 1
ATOM 2001 C CA . THR A 1 268 ? -26.461 7.089 -2.260 1.00 51.72 268 THR A CA 1
ATOM 2002 C C . THR A 1 268 ? -26.425 6.082 -3.392 1.00 51.72 268 THR A C 1
ATOM 2004 O O . THR A 1 268 ? -25.922 6.374 -4.477 1.00 51.72 268 THR A O 1
ATOM 2007 N N . ALA A 1 269 ? -26.859 4.860 -3.089 1.00 48.66 269 ALA A N 1
ATOM 2008 C CA . ALA A 1 269 ? -27.220 3.879 -4.086 1.00 48.66 269 ALA A CA 1
ATOM 2009 C C . ALA A 1 269 ? -28.377 4.494 -4.873 1.00 48.66 269 ALA A C 1
ATOM 2011 O O . ALA A 1 269 ? -29.532 4.445 -4.449 1.00 48.66 269 ALA A O 1
ATOM 2012 N N . ASP A 1 270 ? -28.031 5.160 -5.970 1.00 49.81 270 ASP A N 1
ATOM 2013 C CA . ASP A 1 270 ? -28.980 5.588 -6.977 1.00 49.81 270 ASP A CA 1
ATOM 2014 C C . ASP A 1 270 ? -29.569 4.314 -7.581 1.00 49.81 270 ASP A C 1
ATOM 2016 O O . ASP A 1 270 ? -28.969 3.637 -8.413 1.00 49.81 270 ASP A O 1
ATOM 2020 N N . THR A 1 271 ? -30.698 3.910 -7.009 1.00 58.88 271 THR A N 1
ATOM 2021 C CA . THR A 1 271 ? -31.517 2.807 -7.489 1.00 58.88 271 THR A CA 1
ATOM 2022 C C . THR A 1 271 ? -32.671 3.469 -8.221 1.00 58.88 271 THR A C 1
ATOM 2024 O O . THR A 1 271 ? -33.780 3.582 -7.701 1.00 58.88 271 THR A O 1
ATOM 2027 N N . THR A 1 272 ? -32.391 3.996 -9.409 1.00 63.50 272 THR A N 1
ATOM 2028 C CA . THR A 1 272 ? -33.419 4.464 -10.334 1.00 63.50 272 THR A CA 1
ATOM 2029 C C . THR A 1 272 ? -33.455 3.545 -11.555 1.00 63.50 272 THR A C 1
ATOM 2031 O O . THR A 1 272 ? -32.566 3.575 -12.392 1.00 63.50 272 THR A O 1
ATOM 2034 N N . ARG A 1 273 ? -34.513 2.719 -11.552 1.00 49.47 273 ARG A N 1
ATOM 2035 C CA . ARG A 1 273 ? -35.229 2.048 -12.658 1.00 49.47 273 ARG A CA 1
ATOM 2036 C C . ARG A 1 273 ? -34.440 1.350 -13.762 1.00 49.47 273 ARG A C 1
ATOM 2038 O O . ARG A 1 273 ? -33.888 2.041 -14.639 1.00 49.47 273 ARG A O 1
#

Foldseek 3Di:
DDDPDPPAPQVVQLVVLCVLCPQQPPLSVVLSVVLSVQLVVQLVVQVVVVDDNRRSNVVSDVVVDHSVVSCVVRPRPPVPVVVVVVLVVLLVLLVLLVVLLLQLVLQVVLVVVVLVVLVCCLPVCPLPPHPPVQVDPPQPPPVPDDPSRSVSVVQQSGAVPDDSVVSNVSNVVSVVSNVVSVVCCVPDPVVVDDNPLVVSLCVLLPVLVVLLVVLQVVLVVCRVVSVSNNNSSSNSSSVVSVVRNVVSVVSVVVVVPPPVDPPDDPPPPPPDD

InterPro domains:
  IPR047928 Permease prefix domain 1 [NF038403] (18-72)

Sequence (273 aa):
MTTPTGDGPVEQYLDEMFDRLAGTGPAGRRMLAEAESHLLAAVDDNRARGLDAEAAERAAIDRFGTVGAVVRVVPATTRDLAAPLRRLLSGTWLAAGILMIWWGGHGVLSWLLGWPWTALLIATDRFGTQPGMCGRPWVPSNPTADCLTLYRGTLNLVIEGGDRAAYPVVAAAGVLLTAAWLLLRRTTALRAWTPAPIPLGLALAVPFGLAAPVLIAYGAAGLYWQAQHWTLSYLTAGLLAVAISATATRALRRERLSPPGAPSKPITADTTR

pLDDT: mean 80.89, std 15.63, range [38.25, 98.12]

Secondary structure (DSSP, 8-state):
-PPPPS--HHHHHHHHHHHHHTTSTHHHHHHHHHHHHHHHHHHHHHHHTT--HHHHHHHHHHHH--HHHHHTTS------THHHHHHHHHHHHHHHHHHHHHHHHHHHHHHHHHHHHHHHHHHH--SSS-TTGGG-TTS---TTS-HHHHHHHH---S-TT--TTHHHHHHHHHHHHHHHHHHHHHHSGGGG-PPPHHHHHHHHHHHHHHHHHHHHHHHHHHHHTT--SSHHHHHHHHHHHHHHHHHHHHHHHHHHHS-TT------------

Organism: Actinoplanes missouriensis (strain ATCC 14538 / DSM 43046 / CBS 188.64 / JCM 3121 / NBRC 102363 / NCIMB 12654 / NRRL B-3342 / UNCC 431) (NCBI:txid512565)

Radius of gyration: 33.34 Å; chains: 1; bounding box: 73×35×97 Å